Protein AF-0000000078878784 (afdb_homodimer)

Sequence (226 aa):
DWCKCGNCREMPQQIENVCCGKRNCESTKARFGKLCLDVEVLSLGIRSSADIRNDRHDSSARAFRKAGYRNYILDKHGYLGKGRRRVAPSCIVWQIRHHYPTRTGIYMGFRENDWCKCGNCREMPQQIENVCCGKRNCESTKARFGKLCLDVEVLSLGIRSSADIRNDRHDSSARAFRKAGYRNYILDKHGYLGKGRRRVAPSCIVWQIRHHYPTRTGIYMGFREN

Solvent-accessible surface area (backbone atoms only — not comparable to full-atom values): 13310 Å² total; per-residue (Å²): 126,76,56,62,36,80,62,54,58,90,47,98,48,74,86,42,60,34,47,81,67,29,74,76,37,61,67,74,34,68,66,40,44,50,57,33,60,31,65,69,52,38,51,49,51,43,32,52,51,16,53,75,70,70,50,80,68,65,89,45,42,67,48,47,36,53,44,19,52,49,41,47,46,30,71,73,66,58,53,53,64,90,78,49,79,74,83,65,25,21,32,47,51,51,53,36,41,67,77,31,52,58,94,82,72,72,74,90,74,89,77,82,117,124,77,55,60,36,78,62,54,60,90,46,97,48,72,87,42,60,35,48,80,70,29,74,76,38,61,67,73,34,67,65,42,42,51,58,33,61,32,65,70,52,39,51,49,51,44,33,52,50,16,56,75,70,70,51,78,71,65,88,46,42,67,48,47,36,53,44,19,53,50,40,47,46,29,70,73,68,57,52,54,66,90,76,47,78,73,83,63,24,21,30,47,51,51,51,36,40,68,76,33,51,58,93,82,72,70,75,90,74,88,76,83,115

Nearest PDB structures (foldseek):
  8tr5-assembly1_A  TM=8.492E-01  e=4.393E-05  Rattus
  8trj-assembly1_A  TM=8.077E-01  e=1.023E-04  Rattus
  8tr6-assembly1_A  TM=8.000E-01  e=1.154E-04  Rattus
  6u9v-assembly1_C  TM=8.207E-01  e=1.657E-04  Rattus norvegicus
  8tr8-assembly1_A  TM=7.973E-01  e=1.657E-04  Rattus

Secondary structure (DSSP, 8-state):
---SSS-----SSGGG------SS-GGGSHHHIIIII-HHHHHHHHHHHHHHHT-----SHHHHHHHHHHHHHHHHHS---TT---PPPHHHHHHHHHHS--SSS--------/---SSS-----SSGGG------SS-GGGSHHHIIIII-HHHHHHHHHHHHHHHT-----SHHHHHHHHHHHHHHHHHS---TT---PPPHHHHHHHHHHS--SSS--------

Radius of gyration: 19.54 Å; Cα contacts (8 Å, |Δi|>4): 339; chains: 2; bounding box: 38×62×44 Å

pLDDT: mean 92.08, std 9.01, range [54.69, 98.88]

Organism: Nematostella vectensis (NCBI:txid45351)

Foldseek 3Di:
DQEDCPQFDDDPDPLLQHYPNDVPGPCPDPVLCVQQQDLVNLQVVQVVVCVVVVHDRDSALVSSLVSSLVSVCCVVPVDCPPQNHDRDHRSSNVSSCVRRPDPVNDDPHDDHD/DQEDCPQFDDDPDPLQQHYPNDVPGPCPDPVLCVQQQDLVNLQVVQVVVCVVVVHDRDSALVSSLVSSLVSVCCVVPVDCPPQNHDRDHRSSNVSSCVRRPDPVNDDPHDDHD

Structure (mmCIF, N/CA/C/O backbone):
data_AF-0000000078878784-model_v1
#
loop_
_entity.id
_entity.type
_entity.pdbx_description
1 polymer 'P2X purinoreceptor 7 intracellular domain-containing protein'
#
loop_
_atom_site.group_PDB
_atom_site.id
_atom_site.type_symbol
_atom_site.label_atom_id
_atom_site.label_alt_id
_atom_site.label_comp_id
_atom_site.label_asym_id
_atom_site.label_entity_id
_atom_site.label_seq_id
_atom_site.pdbx_PDB_ins_code
_atom_site.Cartn_x
_atom_site.Cartn_y
_atom_site.Cartn_z
_atom_site.occupancy
_atom_site.B_iso_or_equiv
_atom_site.auth_seq_id
_atom_site.auth_comp_id
_atom_site.auth_asym_id
_atom_site.auth_atom_id
_atom_site.pdbx_PDB_model_num
ATOM 1 N N . ASP A 1 1 ? 4.176 34.25 7.117 1 86.19 1 ASP A N 1
ATOM 2 C CA . ASP A 1 1 ? 3.355 33.281 6.426 1 86.19 1 ASP A CA 1
ATOM 3 C C . ASP A 1 1 ? 4.016 31.891 6.453 1 86.19 1 ASP A C 1
ATOM 5 O O . ASP A 1 1 ? 5.129 31.719 5.953 1 86.19 1 ASP A O 1
ATOM 9 N N . TRP A 1 2 ? 3.555 31.031 7.188 1 94.12 2 TRP A N 1
ATOM 10 C CA . TRP A 1 2 ? 4.227 29.766 7.43 1 94.12 2 TRP A CA 1
ATOM 11 C C . TRP A 1 2 ? 3.975 28.781 6.281 1 94.12 2 TRP A C 1
ATOM 13 O O . TRP A 1 2 ? 4.645 27.766 6.172 1 94.12 2 TRP A O 1
ATOM 23 N N . CYS A 1 3 ? 3.055 29.219 5.449 1 96.62 3 CYS A N 1
ATOM 24 C CA . CYS A 1 3 ? 2.793 28.391 4.277 1 96.62 3 CYS A CA 1
ATOM 25 C C . CYS A 1 3 ? 3.58 28.891 3.07 1 96.62 3 CYS A C 1
ATOM 27 O O . CYS A 1 3 ? 3.529 30.078 2.738 1 96.62 3 CYS A O 1
ATOM 29 N N . LYS A 1 4 ? 4.234 27.984 2.424 1 96.19 4 LYS A N 1
ATOM 30 C CA . LYS A 1 4 ? 5.027 28.344 1.251 1 96.19 4 LYS A CA 1
ATOM 31 C C . LYS A 1 4 ? 4.488 27.656 -0.004 1 96.19 4 LYS A C 1
ATOM 33 O O . LYS A 1 4 ? 4.84 28.031 -1.122 1 96.19 4 LYS A O 1
ATOM 38 N N . CYS A 1 5 ? 3.658 26.688 0.148 1 97 5 CYS A N 1
ATOM 39 C CA . CYS A 1 5 ? 3.221 25.891 -0.989 1 97 5 CYS A CA 1
ATOM 40 C C . CYS A 1 5 ? 1.881 26.391 -1.521 1 97 5 CYS A C 1
ATOM 42 O O . CYS A 1 5 ? 1.487 26.047 -2.637 1 97 5 CYS A O 1
ATOM 44 N N . GLY A 1 6 ? 1.203 27.125 -0.698 1 95.75 6 GLY A N 1
ATOM 45 C CA . GLY A 1 6 ? -0.046 27.719 -1.157 1 95.75 6 GLY A CA 1
ATOM 46 C C . GLY A 1 6 ? -1.251 26.828 -0.899 1 95.75 6 GLY A C 1
ATOM 47 O O . GLY A 1 6 ? -2.381 27.203 -1.217 1 95.75 6 GLY A O 1
ATOM 48 N N . ASN A 1 7 ? -1.114 25.688 -0.279 1 97.19 7 ASN A N 1
ATOM 49 C CA . ASN A 1 7 ? -2.205 24.734 -0.086 1 97.19 7 ASN A CA 1
ATOM 50 C C . ASN A 1 7 ? -2.426 24.422 1.392 1 97.19 7 ASN A C 1
ATOM 52 O O . ASN A 1 7 ? -3.223 23.547 1.734 1 97.19 7 ASN A O 1
ATOM 56 N N . CYS A 1 8 ? -1.734 25.141 2.229 1 97.69 8 CYS A N 1
ATOM 57 C CA . CYS A 1 8 ? -1.896 24.922 3.662 1 97.69 8 CYS A CA 1
ATOM 58 C C . CYS A 1 8 ? -3.012 25.797 4.223 1 97.69 8 CYS A C 1
ATOM 60 O O . CYS A 1 8 ? -3.33 26.844 3.656 1 97.69 8 CYS A O 1
ATOM 62 N N . ARG A 1 9 ? -3.658 25.281 5.293 1 95.56 9 ARG A N 1
ATOM 63 C CA . ARG A 1 9 ? -4.641 26.016 6.074 1 95.56 9 ARG A CA 1
ATOM 64 C C . ARG A 1 9 ? -4.316 25.953 7.566 1 95.56 9 ARG A C 1
ATOM 66 O O . ARG A 1 9 ? -3.695 25 8.031 1 95.56 9 ARG A O 1
ATOM 73 N N . GLU A 1 10 ? -4.777 26.953 8.25 1 94.56 10 GLU A N 1
ATOM 74 C CA . GLU A 1 10 ? -4.52 27.016 9.68 1 94.56 10 GLU A CA 1
ATOM 75 C C . GLU A 1 10 ? -5.105 25.812 10.406 1 94.56 10 GLU A C 1
ATOM 77 O O . GLU A 1 10 ? -6.227 25.391 10.117 1 94.56 10 GLU A O 1
ATOM 82 N N . MET A 1 11 ? -4.34 25.344 11.383 1 94.25 11 MET A N 1
ATOM 83 C CA . MET A 1 11 ? -4.73 24.172 12.164 1 94.25 11 MET A CA 1
ATOM 84 C C . MET A 1 11 ? -5.125 24.562 13.578 1 94.25 11 MET A C 1
ATOM 86 O O . MET A 1 11 ? -4.68 25.594 14.094 1 94.25 11 MET A O 1
ATOM 90 N N . PRO A 1 12 ? -5.961 23.75 14.227 1 89.38 12 PRO A N 1
ATOM 91 C CA . PRO A 1 12 ? -6.375 24.078 15.594 1 89.38 12 PRO A CA 1
ATOM 92 C C . PRO A 1 12 ? -5.199 24.156 16.562 1 89.38 12 PRO A C 1
ATOM 94 O O . PRO A 1 12 ? -5.168 25.031 17.438 1 89.38 12 PRO A O 1
ATOM 97 N N . GLN A 1 13 ? -4.223 23.25 16.406 1 91.31 13 GLN A N 1
ATOM 98 C CA . GLN A 1 13 ? -3.018 23.281 17.234 1 91.31 13 GLN A CA 1
ATOM 99 C C . GLN A 1 13 ? -1.85 23.922 16.484 1 91.31 13 GLN A C 1
ATOM 101 O O . GLN A 1 13 ? -1.576 23.562 15.328 1 91.31 13 GLN A O 1
ATOM 106 N N . GLN A 1 14 ? -1.189 24.75 17.188 1 91.31 14 GLN A N 1
ATOM 107 C CA . GLN A 1 14 ? -0.097 25.5 16.562 1 91.31 14 GLN A CA 1
ATOM 108 C C . GLN A 1 14 ? 0.976 24.562 16.016 1 91.31 14 GLN A C 1
ATOM 110 O O . GLN A 1 14 ? 1.563 24.812 14.969 1 91.31 14 GLN A O 1
ATOM 115 N N . ILE A 1 15 ? 1.238 23.438 16.719 1 91.81 15 ILE A N 1
ATOM 116 C CA . ILE A 1 15 ? 2.293 22.5 16.344 1 91.81 15 ILE A CA 1
ATOM 117 C C . ILE A 1 15 ? 1.98 21.875 14.984 1 91.81 15 ILE A C 1
ATOM 119 O O . ILE A 1 15 ? 2.883 21.406 14.289 1 91.81 15 ILE A O 1
ATOM 123 N N . GLU A 1 16 ? 0.759 21.953 14.594 1 93.81 16 GLU A N 1
ATOM 124 C CA . GLU A 1 16 ? 0.321 21.312 13.359 1 93.81 16 GLU A CA 1
ATOM 125 C C . GLU A 1 16 ? 0.413 22.281 12.18 1 93.81 16 GLU A C 1
ATOM 127 O O . GLU A 1 16 ? 0.131 21.906 11.039 1 93.81 16 GLU A O 1
ATOM 132 N N . ASN A 1 17 ? 0.744 23.531 12.461 1 95.88 17 ASN A N 1
ATOM 133 C CA . ASN A 1 17 ? 0.937 24.484 11.375 1 95.88 17 ASN A CA 1
ATOM 134 C C . ASN A 1 17 ? 2.297 24.312 10.711 1 95.88 17 ASN A C 1
ATOM 136 O O . ASN A 1 17 ? 3.166 25.188 10.82 1 95.88 17 ASN A O 1
ATOM 140 N N . VAL A 1 18 ? 2.404 23.234 10.008 1 96.31 18 VAL A N 1
ATOM 141 C CA . VAL A 1 18 ? 3.605 22.844 9.273 1 96.31 18 VAL A CA 1
ATOM 142 C C . VAL A 1 18 ? 3.293 22.734 7.785 1 96.31 18 VAL A C 1
ATOM 144 O O . VAL A 1 18 ? 2.26 22.188 7.398 1 96.31 18 VAL A O 1
ATOM 147 N N . CYS A 1 19 ? 4.215 23.328 6.98 1 97.44 19 CYS A N 1
ATOM 148 C CA . CYS A 1 19 ? 4.066 23.297 5.527 1 97.44 19 CYS A CA 1
ATOM 149 C C . CYS A 1 19 ? 5.008 22.281 4.898 1 97.44 19 CYS A C 1
ATOM 151 O O . CYS A 1 19 ? 6.078 22 5.441 1 97.44 19 CYS A O 1
ATOM 153 N N . CYS A 1 20 ? 4.641 21.719 3.732 1 97.19 20 CYS A N 1
ATOM 154 C CA . CYS A 1 20 ? 5.516 20.766 3.047 1 97.19 20 CYS A CA 1
ATOM 155 C C . CYS A 1 20 ? 6.77 21.469 2.529 1 97.19 20 CYS A C 1
ATOM 157 O O . CYS A 1 20 ? 7.773 20.812 2.238 1 97.19 20 CYS A O 1
ATOM 159 N N . GLY A 1 21 ? 6.625 22.797 2.355 1 95.94 21 GLY A N 1
ATOM 160 C CA . GLY A 1 21 ? 7.789 23.625 2.064 1 95.94 21 GLY A CA 1
ATOM 161 C C . GLY A 1 21 ? 8.164 23.625 0.593 1 95.94 21 GLY A C 1
ATOM 162 O O . GLY A 1 21 ? 9.242 24.094 0.224 1 95.94 21 GLY A O 1
ATOM 163 N N . LYS A 1 22 ? 7.375 23.109 -0.291 1 95.56 22 LYS A N 1
ATOM 164 C CA . LYS A 1 22 ? 7.676 23.031 -1.719 1 95.56 22 LYS A CA 1
ATOM 165 C C . LYS A 1 22 ? 6.785 23.969 -2.52 1 95.56 22 LYS A C 1
ATOM 167 O O . LYS A 1 22 ? 5.613 24.156 -2.189 1 95.56 22 LYS A O 1
ATOM 172 N N . ARG A 1 23 ? 7.348 24.594 -3.527 1 92.56 23 ARG A N 1
ATOM 173 C CA . ARG A 1 23 ? 6.547 25.422 -4.43 1 92.56 23 ARG A CA 1
ATOM 174 C C . ARG A 1 23 ? 5.535 24.578 -5.195 1 92.56 23 ARG A C 1
ATOM 176 O O . ARG A 1 23 ? 4.387 24.984 -5.375 1 92.56 23 ARG A O 1
ATOM 183 N N . ASN A 1 24 ? 6.113 23.438 -5.625 1 96.19 24 ASN A N 1
ATOM 184 C CA . ASN A 1 24 ? 5.199 22.422 -6.145 1 96.19 24 ASN A CA 1
ATOM 185 C C . ASN A 1 24 ? 4.715 21.484 -5.039 1 96.19 24 ASN A C 1
ATOM 187 O O . ASN A 1 24 ? 5.316 20.438 -4.797 1 96.19 24 ASN A O 1
ATOM 191 N N . CYS A 1 25 ? 3.629 21.781 -4.48 1 98.06 25 CYS A N 1
ATOM 192 C CA . CYS A 1 25 ? 3.111 21.203 -3.242 1 98.06 25 CYS A CA 1
ATOM 193 C C . CYS A 1 25 ? 3.053 19.688 -3.326 1 98.06 25 CYS A C 1
ATOM 195 O O . CYS A 1 25 ? 2.57 19.125 -4.316 1 98.06 25 CYS A O 1
ATOM 197 N N . GLU A 1 26 ? 3.461 18.969 -2.301 1 97.69 26 GLU A N 1
ATOM 198 C CA . GLU A 1 26 ? 3.457 17.516 -2.236 1 97.69 26 GLU A CA 1
ATOM 199 C C . GLU A 1 26 ? 2.039 16.969 -2.344 1 97.69 26 GLU A C 1
ATOM 201 O O . GLU A 1 26 ? 1.834 15.867 -2.879 1 97.69 26 GLU A O 1
ATOM 206 N N . SER A 1 27 ? 1.055 17.703 -1.834 1 98.06 27 SER A N 1
ATOM 207 C CA . SER A 1 27 ? -0.319 17.203 -1.797 1 98.06 27 SER A CA 1
ATOM 208 C C . SER A 1 27 ? -0.932 17.172 -3.193 1 98.06 27 SER A C 1
ATOM 210 O O . SER A 1 27 ? -2.002 16.594 -3.393 1 98.06 27 SER A O 1
ATOM 212 N N . THR A 1 28 ? -0.259 17.719 -4.164 1 97.81 28 THR A N 1
ATOM 213 C CA . THR A 1 28 ? -0.794 17.75 -5.52 1 97.81 28 THR A CA 1
ATOM 214 C C . THR A 1 28 ? -0.108 16.703 -6.395 1 97.81 28 THR A C 1
ATOM 216 O O . THR A 1 28 ? -0.471 16.531 -7.562 1 97.81 28 THR A O 1
ATOM 219 N N . LYS A 1 29 ? 0.895 16.078 -5.895 1 97.94 29 LYS A N 1
ATOM 220 C CA . LYS A 1 29 ? 1.643 15.086 -6.664 1 97.94 29 LYS A CA 1
ATOM 221 C C . LYS A 1 29 ? 0.85 13.789 -6.805 1 97.94 29 LYS A C 1
ATOM 223 O O . LYS A 1 29 ? 0.11 13.406 -5.895 1 97.94 29 LYS A O 1
ATOM 228 N N . ALA A 1 30 ? 1.076 13.188 -7.895 1 97.69 30 ALA A N 1
ATOM 229 C CA . ALA A 1 30 ? 0.383 11.938 -8.164 1 97.69 30 ALA A CA 1
ATOM 230 C C . ALA A 1 30 ? 0.746 10.875 -7.129 1 97.69 30 ALA A C 1
ATOM 232 O O . ALA A 1 30 ? -0.091 10.047 -6.758 1 97.69 30 ALA A O 1
ATOM 233 N N . ARG A 1 31 ? 1.999 10.883 -6.652 1 97.94 31 ARG A N 1
ATOM 234 C CA . ARG A 1 31 ? 2.479 9.922 -5.668 1 97.94 31 ARG A CA 1
ATOM 235 C C . ARG A 1 31 ? 1.674 10.008 -4.375 1 97.94 31 ARG A C 1
ATOM 237 O O . ARG A 1 31 ? 1.296 8.992 -3.799 1 97.94 31 ARG A O 1
ATOM 244 N N . PHE A 1 32 ? 1.394 11.227 -3.992 1 98.5 32 PHE A N 1
ATOM 245 C CA . PHE A 1 32 ? 0.599 11.445 -2.789 1 98.5 32 PHE A CA 1
ATOM 246 C C . PHE A 1 32 ? -0.803 10.867 -2.955 1 98.5 32 PHE A C 1
ATOM 248 O O . PHE A 1 32 ? -1.3 10.164 -2.074 1 98.5 32 PHE A O 1
ATOM 255 N N . GLY A 1 33 ? -1.414 11.117 -4.031 1 98.69 33 GLY A N 1
ATOM 256 C CA . GLY A 1 33 ? -2.74 10.578 -4.293 1 98.69 33 GLY A CA 1
ATOM 257 C C . GLY A 1 33 ? -2.779 9.062 -4.281 1 98.69 33 GLY A C 1
ATOM 258 O O . GLY A 1 33 ? -3.688 8.469 -3.703 1 98.69 33 GLY A O 1
ATOM 259 N N . LYS A 1 34 ? -1.787 8.523 -4.801 1 98.62 34 LYS A N 1
ATOM 260 C CA . LYS A 1 34 ? -1.714 7.07 -4.926 1 98.62 34 LYS A CA 1
ATOM 261 C C . LYS A 1 34 ? -1.476 6.414 -3.57 1 98.62 34 LYS A C 1
ATOM 263 O O . LYS A 1 34 ? -2.189 5.484 -3.191 1 98.62 34 LYS A O 1
ATOM 268 N N . LEU A 1 35 ? -0.629 6.953 -2.781 1 98.75 35 LEU A N 1
ATOM 269 C CA . LEU A 1 35 ? -0.166 6.266 -1.582 1 98.75 35 LEU A CA 1
ATOM 270 C C . LEU A 1 35 ? -1.01 6.656 -0.373 1 98.75 35 LEU A C 1
ATOM 272 O O . LEU A 1 35 ? -1.168 5.867 0.56 1 98.75 35 LEU A O 1
ATOM 276 N N . CYS A 1 36 ? -1.645 7.852 -0.452 1 98.75 36 CYS A N 1
ATOM 277 C CA . CYS A 1 36 ? -2.184 8.367 0.803 1 98.75 36 CYS A CA 1
ATOM 278 C C . CYS A 1 36 ? -3.678 8.641 0.681 1 98.75 36 CYS A C 1
ATOM 280 O O . CYS A 1 36 ? -4.355 8.875 1.685 1 98.75 36 CYS A O 1
ATOM 282 N N . LEU A 1 37 ? -4.164 8.578 -0.585 1 98.88 37 LEU A N 1
ATOM 283 C CA . LEU A 1 37 ? -5.574 8.922 -0.755 1 98.88 37 LEU A CA 1
ATOM 284 C C . LEU A 1 37 ? -6.336 7.777 -1.416 1 98.88 37 LEU A C 1
ATOM 286 O O . LEU A 1 37 ? -7.543 7.637 -1.217 1 98.88 37 LEU A O 1
ATOM 290 N N . ASP A 1 38 ? -5.715 6.957 -2.174 1 98.75 38 ASP A N 1
ATOM 291 C CA . ASP A 1 38 ? -6.359 5.91 -2.959 1 98.75 38 ASP A CA 1
ATOM 292 C C . ASP A 1 38 ? -7 4.859 -2.055 1 98.75 38 ASP A C 1
ATOM 294 O O . ASP A 1 38 ? -6.32 4.262 -1.216 1 98.75 38 ASP A O 1
ATOM 298 N N . VAL A 1 39 ? -8.227 4.621 -2.281 1 98.19 39 VAL A N 1
ATOM 299 C CA . VAL A 1 39 ? -9.008 3.779 -1.382 1 98.19 39 VAL A CA 1
ATOM 300 C C . VAL A 1 39 ? -8.492 2.344 -1.437 1 98.19 39 VAL A C 1
ATOM 302 O O . VAL A 1 39 ? -8.461 1.65 -0.417 1 98.19 39 VAL A O 1
ATOM 305 N N . GLU A 1 40 ? -8.086 1.851 -2.576 1 98.19 40 GLU A N 1
ATOM 306 C CA . GLU A 1 40 ? -7.621 0.472 -2.705 1 98.19 40 GLU A CA 1
ATOM 307 C C . GLU A 1 40 ? -6.281 0.27 -1.996 1 98.19 40 GLU A C 1
ATOM 309 O O . GLU A 1 40 ? -6.082 -0.735 -1.311 1 98.19 40 GLU A O 1
ATOM 314 N N . VAL A 1 41 ? -5.379 1.255 -2.15 1 98.69 41 VAL A N 1
ATOM 315 C CA . VAL A 1 41 ? -4.062 1.179 -1.522 1 98.69 41 VAL A CA 1
ATOM 316 C C . VAL A 1 41 ? -4.211 1.264 -0.004 1 98.69 41 VAL A C 1
ATOM 318 O O . VAL A 1 41 ? -3.621 0.464 0.728 1 98.69 41 VAL A O 1
ATOM 321 N N . LEU A 1 42 ? -5.023 2.176 0.44 1 98.56 42 LEU A N 1
ATOM 322 C CA . LEU A 1 42 ? -5.207 2.34 1.879 1 98.56 42 LEU A CA 1
ATOM 323 C C . LEU A 1 42 ? -5.891 1.116 2.482 1 98.56 42 LEU A C 1
ATOM 325 O O . LEU A 1 42 ? -5.512 0.66 3.564 1 98.56 42 LEU A O 1
ATOM 329 N N . SER A 1 43 ? -6.902 0.595 1.798 1 97.38 43 SER A N 1
ATOM 330 C CA . SER A 1 43 ? -7.59 -0.596 2.285 1 97.38 43 SER A CA 1
ATOM 331 C C . SER A 1 43 ? -6.633 -1.773 2.418 1 97.38 43 SER A C 1
ATOM 333 O O . SER A 1 43 ? -6.664 -2.5 3.412 1 97.38 43 SER A O 1
ATOM 335 N N . LEU A 1 44 ? -5.832 -1.938 1.406 1 97.25 44 LEU A N 1
ATOM 336 C CA . LEU A 1 44 ? -4.848 -3.016 1.444 1 97.25 44 LEU A CA 1
ATOM 337 C C . LEU A 1 44 ? -3.875 -2.822 2.605 1 97.25 44 LEU A C 1
ATOM 339 O O . LEU A 1 44 ? -3.545 -3.781 3.307 1 97.25 44 LEU A O 1
ATOM 343 N N . GLY A 1 45 ? -3.383 -1.604 2.803 1 96.75 45 GLY A N 1
ATOM 344 C CA . GLY A 1 45 ? -2.504 -1.316 3.926 1 96.75 45 GLY A CA 1
ATOM 345 C C . GLY A 1 45 ? -3.133 -1.622 5.27 1 96.75 45 GLY A C 1
ATOM 346 O O . GLY A 1 45 ? -2.473 -2.156 6.164 1 96.75 45 GLY A O 1
ATOM 347 N N . ILE A 1 46 ? -4.383 -1.264 5.422 1 96.25 46 ILE A N 1
ATOM 348 C CA . ILE A 1 46 ? -5.113 -1.505 6.664 1 96.25 46 ILE A CA 1
ATOM 349 C C . ILE A 1 46 ? -5.234 -3.008 6.906 1 96.25 46 ILE A C 1
ATOM 351 O O . ILE A 1 46 ? -4.969 -3.488 8.008 1 96.25 46 ILE A O 1
ATOM 355 N N . ARG A 1 47 ? -5.59 -3.752 5.891 1 94.5 47 ARG A N 1
ATOM 356 C CA . ARG A 1 47 ? -5.691 -5.203 6 1 94.5 47 ARG A CA 1
ATOM 357 C C . ARG A 1 47 ? -4.34 -5.824 6.328 1 94.5 47 ARG A C 1
ATOM 359 O O . ARG A 1 47 ? -4.25 -6.715 7.176 1 94.5 47 ARG A O 1
ATOM 366 N N . SER A 1 48 ? -3.348 -5.367 5.656 1 94.44 48 SER A N 1
ATOM 367 C CA . SER A 1 48 ? -1.999 -5.879 5.883 1 94.44 48 SER A CA 1
ATOM 368 C C . SER A 1 48 ? -1.565 -5.664 7.328 1 94.44 48 SER A C 1
ATOM 370 O O . SER A 1 48 ? -1.068 -6.586 7.977 1 94.44 48 SER A O 1
ATOM 372 N N . SER A 1 49 ? -1.768 -4.484 7.848 1 92.88 49 SER A N 1
ATOM 373 C CA . SER A 1 49 ? -1.412 -4.168 9.227 1 92.88 49 SER A CA 1
ATOM 374 C C . SER A 1 49 ? -2.201 -5.023 10.211 1 92.88 49 SER A C 1
ATOM 376 O O . SER A 1 49 ? -1.647 -5.52 11.195 1 92.88 49 SER A O 1
ATOM 378 N N . ALA A 1 50 ? -3.434 -5.125 9.906 1 93.38 50 ALA A N 1
ATOM 379 C CA . ALA A 1 50 ? -4.289 -5.93 10.766 1 93.38 50 ALA A CA 1
ATOM 380 C C . ALA A 1 50 ? -3.822 -7.383 10.805 1 93.38 50 ALA A C 1
ATOM 382 O O . ALA A 1 50 ? -3.826 -8.016 11.859 1 93.38 50 ALA A O 1
ATOM 383 N N . ASP A 1 51 ? -3.439 -7.859 9.68 1 90.94 51 ASP A N 1
ATOM 384 C CA . ASP A 1 51 ? -2.959 -9.234 9.586 1 90.94 51 ASP A CA 1
ATOM 385 C C . ASP A 1 51 ? -1.693 -9.43 10.414 1 90.94 51 ASP A C 1
ATOM 387 O O . ASP A 1 51 ? -1.552 -10.445 11.109 1 90.94 51 ASP A O 1
ATOM 391 N N . ILE A 1 52 ? -0.792 -8.508 10.383 1 90.5 52 ILE A N 1
ATOM 392 C CA . ILE A 1 52 ? 0.471 -8.594 11.109 1 90.5 52 ILE A CA 1
ATOM 393 C C . ILE A 1 52 ? 0.215 -8.469 12.609 1 90.5 52 ILE A C 1
ATOM 395 O O . ILE A 1 52 ? 0.811 -9.195 13.406 1 90.5 52 ILE A O 1
ATOM 399 N N . ARG A 1 53 ? -0.729 -7.656 13 1 90 53 ARG A N 1
ATOM 400 C CA . ARG A 1 53 ? -1 -7.367 14.406 1 90 53 ARG A CA 1
ATOM 401 C C . ARG A 1 53 ? -1.992 -8.367 14.984 1 90 53 ARG A C 1
ATOM 403 O O . ARG A 1 53 ? -2.195 -8.406 16.203 1 90 53 ARG A O 1
ATOM 410 N N . ASN A 1 54 ? -2.588 -9.117 14.086 1 88.06 54 ASN A N 1
ATOM 411 C CA . ASN A 1 54 ? -3.656 -10.031 14.477 1 88.06 54 ASN A CA 1
ATOM 412 C C . ASN A 1 54 ? -4.863 -9.281 15.031 1 88.06 54 ASN A C 1
ATOM 414 O O . ASN A 1 54 ? -5.379 -9.633 16.094 1 88.06 54 ASN A O 1
ATOM 418 N N . ASP A 1 55 ? -5.281 -8.219 14.383 1 87.94 55 ASP A N 1
ATOM 419 C CA . ASP A 1 55 ? -6.441 -7.402 14.727 1 87.94 55 ASP A CA 1
ATOM 420 C C . ASP A 1 55 ? -7.508 -7.465 13.641 1 87.94 55 ASP A C 1
ATOM 422 O O . ASP A 1 55 ? -7.262 -8 12.555 1 87.94 55 ASP A O 1
ATOM 426 N N . ARG A 1 56 ? -8.672 -6.977 13.984 1 88.12 56 ARG A N 1
ATOM 427 C CA . ARG A 1 56 ? -9.727 -6.863 12.977 1 88.12 56 ARG A CA 1
ATOM 428 C C . ARG A 1 56 ? -9.5 -5.656 12.078 1 88.12 56 ARG A C 1
ATOM 430 O O . ARG A 1 56 ? -9.047 -4.605 12.539 1 88.12 56 ARG A O 1
ATOM 437 N N . HIS A 1 57 ? -9.758 -5.852 10.805 1 86.62 57 HIS A N 1
ATOM 438 C CA . HIS A 1 57 ? -9.625 -4.711 9.906 1 86.62 57 HIS A CA 1
ATOM 439 C C . HIS A 1 57 ? -10.758 -3.715 10.109 1 86.62 57 HIS A C 1
ATOM 441 O O . HIS A 1 57 ? -11.898 -4.113 10.367 1 86.62 57 HIS A O 1
ATOM 447 N N . ASP A 1 58 ? -10.477 -2.498 10.039 1 90.75 58 ASP A N 1
ATOM 448 C CA . ASP A 1 58 ? -11.359 -1.352 10.227 1 90.75 58 ASP A CA 1
ATOM 449 C C . ASP A 1 58 ? -11.508 -0.552 8.938 1 90.75 58 ASP A C 1
ATOM 451 O O . ASP A 1 58 ? -10.516 -0.084 8.375 1 90.75 58 ASP A O 1
ATOM 455 N N . SER A 1 59 ? -12.672 -0.399 8.43 1 92.19 59 SER A N 1
ATOM 456 C CA . SER A 1 59 ? -12.891 0.309 7.172 1 92.19 59 SER A CA 1
ATOM 457 C C . SER A 1 59 ? -13.555 1.662 7.41 1 92.19 59 SER A C 1
ATOM 459 O O . SER A 1 59 ? -14.266 2.174 6.539 1 92.19 59 SER A O 1
ATOM 461 N N . SER A 1 60 ? -13.445 2.18 8.609 1 95.81 60 SER A N 1
ATOM 462 C CA . SER A 1 60 ? -13.992 3.496 8.914 1 95.81 60 SER A CA 1
ATOM 463 C C . SER A 1 60 ? -13.172 4.605 8.273 1 95.81 60 SER A C 1
ATOM 465 O O . SER A 1 60 ? -12 4.402 7.941 1 95.81 60 SER A O 1
ATOM 467 N N . ALA A 1 61 ? -13.75 5.738 8.086 1 96.94 61 ALA A N 1
ATOM 468 C CA . ALA A 1 61 ? -13.031 6.91 7.59 1 96.94 61 ALA A CA 1
ATOM 469 C C . ALA A 1 61 ? -11.867 7.262 8.508 1 96.94 61 ALA A C 1
ATOM 471 O O . ALA A 1 61 ? -10.82 7.727 8.039 1 96.94 61 ALA A O 1
ATOM 472 N N . ARG A 1 62 ? -12.078 7.062 9.781 1 96.38 62 ARG A N 1
ATOM 473 C CA . ARG A 1 62 ? -11.016 7.305 10.75 1 96.38 62 ARG A CA 1
ATOM 474 C C . ARG A 1 62 ? -9.797 6.434 10.453 1 96.38 62 ARG A C 1
ATOM 476 O O . ARG A 1 62 ? -8.664 6.918 10.461 1 96.38 62 ARG A O 1
ATOM 483 N N . ALA A 1 63 ? -10.07 5.148 10.211 1 96.81 63 ALA A N 1
ATOM 484 C CA . ALA A 1 63 ? -8.977 4.238 9.898 1 96.81 63 ALA A CA 1
ATOM 485 C C . ALA A 1 63 ? -8.273 4.648 8.602 1 96.81 63 ALA A C 1
ATOM 487 O O . ALA A 1 63 ? -7.051 4.555 8.492 1 96.81 63 ALA A O 1
ATOM 488 N N . PHE A 1 64 ? -9.008 5.105 7.648 1 98.19 64 PHE A N 1
ATOM 489 C CA . PHE A 1 64 ? -8.43 5.535 6.375 1 98.19 64 PHE A CA 1
ATOM 490 C C . PHE A 1 64 ? -7.578 6.781 6.562 1 98.19 64 PHE A C 1
ATOM 492 O O . PHE A 1 64 ? -6.5 6.895 5.977 1 98.19 64 PHE A O 1
ATOM 499 N N . ARG A 1 65 ? -8.047 7.695 7.383 1 97.62 65 ARG A N 1
ATOM 500 C CA . ARG A 1 65 ? -7.234 8.875 7.656 1 97.62 65 ARG A CA 1
ATOM 501 C C . ARG A 1 65 ? -5.914 8.492 8.312 1 97.62 65 ARG A C 1
ATOM 503 O O . ARG A 1 65 ? -4.848 8.969 7.91 1 97.62 65 ARG A O 1
ATOM 510 N N . LYS A 1 66 ? -5.977 7.656 9.32 1 95.31 66 LYS A N 1
ATOM 511 C CA . LYS A 1 66 ? -4.773 7.23 10.039 1 95.31 66 LYS A CA 1
ATOM 512 C C . LYS A 1 66 ? -3.795 6.535 9.094 1 95.31 66 LYS A C 1
ATOM 514 O O . LYS A 1 66 ? -2.586 6.762 9.164 1 95.31 66 LYS A O 1
ATOM 519 N N . ALA A 1 67 ? -4.383 5.699 8.258 1 96.5 67 ALA A N 1
ATOM 520 C CA . ALA A 1 67 ? -3.541 5.008 7.285 1 96.5 67 ALA A CA 1
ATOM 521 C C . ALA A 1 67 ? -2.889 6 6.324 1 96.5 67 ALA A C 1
ATOM 523 O O . ALA A 1 67 ? -1.717 5.848 5.973 1 96.5 67 ALA A O 1
ATOM 524 N N . GLY A 1 68 ? -3.652 6.953 5.859 1 97.94 68 GLY A N 1
ATOM 525 C CA . GLY A 1 68 ? -3.098 7.984 4.996 1 97.94 68 GLY A CA 1
ATOM 526 C C . GLY A 1 68 ? -1.953 8.742 5.637 1 97.94 68 GLY A C 1
ATOM 527 O O . GLY A 1 68 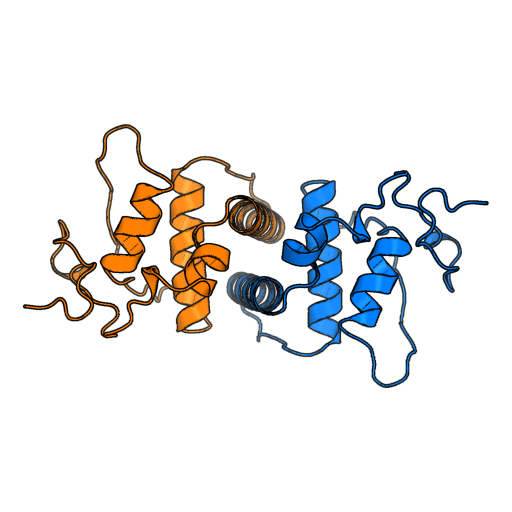? -0.915 8.961 5.008 1 97.94 68 GLY A O 1
ATOM 528 N N . TYR A 1 69 ? -2.129 9.164 6.918 1 95.56 69 TYR A N 1
ATOM 529 C CA . TYR A 1 69 ? -1.065 9.844 7.645 1 95.56 69 TYR A CA 1
ATOM 530 C C . TYR A 1 69 ? 0.185 8.977 7.727 1 95.56 69 TYR A C 1
ATOM 532 O O . TYR A 1 69 ? 1.294 9.453 7.469 1 95.56 69 TYR A O 1
ATOM 540 N N . ARG A 1 70 ? -0.046 7.77 8.125 1 94.5 70 ARG A N 1
ATOM 541 C CA . ARG A 1 70 ? 1.064 6.84 8.289 1 94.5 70 ARG A CA 1
ATOM 542 C C . ARG A 1 70 ? 1.819 6.648 6.977 1 94.5 70 ARG A C 1
ATOM 544 O O . ARG A 1 70 ? 3.051 6.68 6.953 1 94.5 70 ARG A O 1
ATOM 551 N N . ASN A 1 71 ? 1.037 6.426 5.91 1 97.12 71 ASN A N 1
ATOM 552 C CA . ASN A 1 71 ? 1.669 6.262 4.605 1 97.12 71 ASN A CA 1
ATOM 553 C C . ASN A 1 71 ? 2.531 7.469 4.242 1 97.12 71 ASN A C 1
ATOM 555 O O . ASN A 1 71 ? 3.635 7.312 3.717 1 97.12 71 ASN A O 1
ATOM 559 N N . TYR A 1 72 ? 2.068 8.641 4.551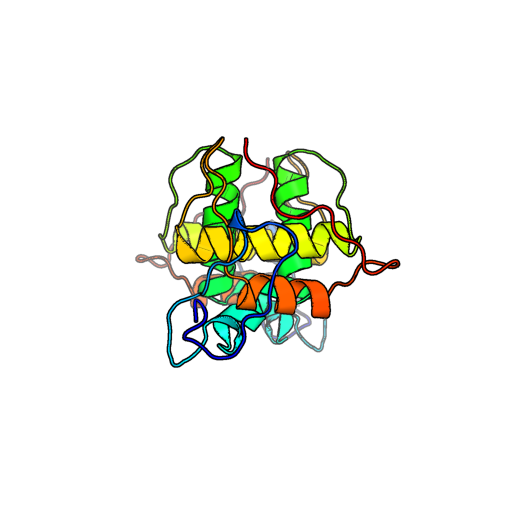 1 96.75 72 TYR A N 1
ATOM 560 C CA . TYR A 1 72 ? 2.826 9.844 4.211 1 96.75 72 TYR A CA 1
ATOM 561 C C . TYR A 1 72 ? 4.141 9.891 4.984 1 96.75 72 TYR A C 1
ATOM 563 O O . TYR A 1 72 ? 5.199 10.133 4.406 1 96.75 72 TYR A O 1
ATOM 571 N N . ILE A 1 73 ? 3.994 9.695 6.246 1 94.44 73 ILE A N 1
ATOM 572 C CA . ILE A 1 73 ? 5.172 9.781 7.102 1 94.44 73 ILE A CA 1
ATOM 573 C C . ILE A 1 73 ? 6.188 8.711 6.703 1 94.44 73 ILE A C 1
ATOM 575 O O . ILE A 1 73 ? 7.387 8.984 6.621 1 94.44 73 ILE A O 1
ATOM 579 N N . LEU A 1 74 ? 5.766 7.516 6.445 1 93.56 74 LEU A N 1
ATOM 580 C CA . LEU A 1 74 ? 6.652 6.434 6.035 1 93.56 74 LEU A CA 1
ATOM 581 C C . LEU A 1 74 ? 7.324 6.754 4.707 1 93.56 74 LEU A C 1
ATOM 583 O O . LEU A 1 74 ? 8.516 6.488 4.527 1 93.56 74 LEU A O 1
ATOM 587 N N . ASP A 1 75 ? 6.48 7.23 3.816 1 94.56 75 ASP A N 1
ATOM 588 C CA . ASP A 1 75 ? 7.004 7.574 2.498 1 94.56 75 ASP A CA 1
ATOM 589 C C . ASP A 1 75 ? 8.055 8.68 2.594 1 94.56 75 ASP A C 1
ATOM 591 O O . ASP A 1 75 ? 9.055 8.656 1.879 1 94.56 75 ASP A O 1
ATOM 595 N N . LYS A 1 76 ? 7.824 9.586 3.496 1 92.38 76 LYS A N 1
ATOM 596 C CA . LYS A 1 76 ? 8.688 10.758 3.604 1 92.38 76 LYS A CA 1
ATOM 597 C C . LYS A 1 76 ? 9.945 10.445 4.414 1 92.38 76 LYS A C 1
ATOM 599 O O . LYS A 1 76 ? 11.039 10.891 4.062 1 92.38 76 LYS A O 1
ATOM 604 N N . HIS A 1 77 ? 9.773 9.672 5.48 1 89.25 77 HIS A N 1
ATOM 605 C CA . HIS A 1 77 ? 10.867 9.547 6.434 1 89.25 77 HIS A CA 1
ATOM 606 C C . HIS A 1 77 ? 11.391 8.117 6.484 1 89.25 77 HIS A C 1
ATOM 608 O O . HIS A 1 77 ? 12.461 7.859 7.039 1 89.25 77 HIS A O 1
ATOM 614 N N . GLY A 1 78 ? 10.594 7.113 5.926 1 82.25 78 GLY A N 1
ATOM 615 C CA . GLY A 1 78 ? 11.055 5.738 5.84 1 82.25 78 GLY A CA 1
ATOM 616 C C . GLY A 1 78 ? 10.672 4.902 7.047 1 82.25 78 GLY A C 1
ATOM 617 O O . GLY A 1 78 ? 10.695 3.672 6.992 1 82.25 78 GLY A O 1
ATOM 618 N N . TYR A 1 79 ? 10.609 5.438 8.227 1 76.75 79 TYR A N 1
ATOM 619 C CA . TYR A 1 79 ? 10.258 4.699 9.43 1 76.75 79 TYR A CA 1
ATOM 620 C C . TYR A 1 79 ? 9.414 5.559 10.367 1 76.75 79 TYR A C 1
ATOM 622 O O . TYR A 1 79 ? 9.523 6.785 10.359 1 76.75 79 TYR A O 1
ATOM 630 N N . LEU A 1 80 ? 8.406 5.074 10.969 1 70.38 80 LEU A N 1
ATOM 631 C CA . LEU A 1 80 ? 7.641 5.797 11.984 1 70.38 80 LEU A CA 1
ATOM 632 C C . LEU A 1 80 ? 8.289 5.648 13.352 1 70.38 80 LEU A C 1
ATOM 634 O O . LEU A 1 80 ? 8.461 6.637 14.07 1 70.38 80 LEU A O 1
ATOM 638 N N . GLY A 1 81 ? 9.219 4.586 13.594 1 60.75 81 GLY A N 1
ATOM 639 C CA . GLY A 1 81 ? 9.859 4.277 14.859 1 60.75 81 GLY A CA 1
ATOM 640 C C . GLY A 1 81 ? 8.914 4.363 16.047 1 60.75 81 GLY A C 1
ATOM 641 O O . GLY A 1 81 ? 7.883 5.039 15.969 1 60.75 81 GLY A O 1
ATOM 642 N N . LYS A 1 82 ? 9.016 3.58 16.969 1 61.22 82 LYS A N 1
ATOM 643 C CA . LYS A 1 82 ? 8.227 3.684 18.203 1 61.22 82 LYS A CA 1
ATOM 644 C C . LYS A 1 82 ? 8.445 5.035 18.875 1 61.22 82 LYS A C 1
ATOM 646 O O . LYS A 1 82 ? 9.586 5.441 19.109 1 61.22 82 LYS A O 1
ATOM 651 N N . GLY A 1 83 ? 7.379 5.738 19.016 1 58.19 83 GLY A N 1
ATOM 652 C CA . GLY A 1 83 ? 7.453 6.941 19.828 1 58.19 83 GLY A CA 1
ATOM 653 C C . GLY A 1 83 ? 7.859 8.172 19.031 1 58.19 83 GLY A C 1
ATOM 654 O O . GLY A 1 83 ? 7.961 9.266 19.578 1 58.19 83 GLY A O 1
ATOM 655 N N . ARG A 1 84 ? 8.242 7.984 17.828 1 65.38 84 ARG A N 1
ATOM 656 C CA . ARG A 1 84 ? 8.617 9.172 17.078 1 65.38 84 ARG A CA 1
ATOM 657 C C . ARG A 1 84 ? 7.516 9.57 16.094 1 65.38 84 ARG A C 1
ATOM 659 O O . ARG A 1 84 ? 7.504 9.125 14.945 1 65.38 84 ARG A O 1
ATOM 666 N N . ARG A 1 85 ? 6.598 10.305 16.641 1 77.88 85 ARG A N 1
ATOM 667 C CA . ARG A 1 85 ? 5.52 10.828 15.805 1 77.88 85 ARG A CA 1
ATOM 668 C C . ARG A 1 85 ? 5.953 12.102 15.086 1 77.88 85 ARG A C 1
ATOM 670 O O . ARG A 1 85 ? 6.613 12.961 15.672 1 77.88 85 ARG A O 1
ATOM 677 N N . ARG A 1 86 ? 5.797 12.086 13.867 1 86.19 86 ARG A N 1
ATOM 678 C CA . ARG A 1 86 ? 6.098 13.266 13.062 1 86.19 86 ARG A CA 1
ATOM 679 C C . ARG A 1 86 ? 4.82 13.93 12.562 1 86.19 86 ARG A C 1
ATOM 681 O O . ARG A 1 86 ? 3.879 13.25 12.156 1 86.19 86 ARG A O 1
ATOM 688 N N . VAL A 1 87 ? 4.824 15.195 12.734 1 91.19 87 VAL A N 1
ATOM 689 C CA . VAL A 1 87 ? 3.668 15.961 12.281 1 91.19 87 VAL A CA 1
ATOM 690 C C . VAL A 1 87 ? 3.654 16.031 10.758 1 91.19 87 VAL A C 1
ATOM 692 O O . VAL A 1 87 ? 4.672 16.344 10.133 1 91.19 87 VAL A O 1
ATOM 695 N N . ALA A 1 88 ? 2.559 15.703 10.148 1 95.12 88 ALA A N 1
ATOM 696 C CA . ALA A 1 88 ? 2.387 15.875 8.711 1 95.12 88 ALA A CA 1
ATOM 697 C C . ALA A 1 88 ? 2.051 17.312 8.367 1 95.12 88 ALA A C 1
ATOM 699 O O . ALA A 1 88 ? 1.384 18.016 9.141 1 95.12 88 ALA A O 1
ATOM 700 N N . PRO A 1 89 ? 2.457 17.797 7.219 1 97.38 89 PRO A N 1
ATOM 701 C CA . PRO A 1 89 ? 2.123 19.156 6.801 1 97.38 89 PRO A CA 1
ATOM 702 C C . PRO A 1 89 ? 0.618 19.391 6.672 1 97.38 89 PRO A C 1
ATOM 704 O O . PRO A 1 89 ? -0.126 18.453 6.352 1 97.38 89 PRO A O 1
ATOM 707 N N . SER A 1 90 ? 0.269 20.609 6.922 1 97.88 90 SER A N 1
ATOM 708 C CA . SER A 1 90 ? -1.137 21 6.871 1 97.88 90 SER A CA 1
ATOM 709 C C . SER A 1 90 ? -1.754 20.672 5.516 1 97.88 90 SER A C 1
ATOM 711 O O . SER A 1 90 ? -2.893 20.203 5.445 1 97.88 90 SER A O 1
ATOM 713 N N . CYS A 1 91 ? -0.993 20.859 4.418 1 98.38 91 CYS A N 1
ATOM 714 C CA . CYS A 1 91 ? -1.5 20.594 3.08 1 98.38 91 CYS A CA 1
ATOM 715 C C . CYS A 1 91 ? -1.848 19.125 2.916 1 98.38 91 CYS A C 1
ATOM 717 O O . CYS A 1 91 ? -2.83 18.781 2.256 1 98.38 91 CYS A O 1
ATOM 719 N N . ILE A 1 92 ? -1.112 18.297 3.527 1 98.56 92 ILE A N 1
ATOM 720 C CA . ILE A 1 92 ? -1.329 16.859 3.477 1 98.56 92 ILE A CA 1
ATOM 721 C C . ILE A 1 92 ? -2.537 16.484 4.336 1 98.56 92 ILE A C 1
ATOM 723 O O . ILE A 1 92 ? -3.436 15.781 3.879 1 98.56 92 ILE A O 1
ATOM 727 N N . VAL A 1 93 ? -2.607 17.031 5.555 1 98 93 VAL A N 1
ATOM 728 C CA . VAL A 1 93 ? -3.648 16.703 6.523 1 98 93 VAL A CA 1
ATOM 729 C C . VAL A 1 93 ? -5.016 17.109 5.977 1 98 93 VAL A C 1
ATOM 731 O O . VAL A 1 93 ? -5.961 16.328 5.996 1 98 93 VAL A O 1
ATOM 734 N N . TRP A 1 94 ? -5.066 18.203 5.43 1 96.81 94 TRP A N 1
ATOM 735 C CA . TRP A 1 94 ? -6.348 18.703 4.949 1 96.81 94 TRP A CA 1
ATOM 736 C C . TRP A 1 94 ? -6.828 17.906 3.74 1 96.81 94 TRP A C 1
ATOM 738 O O . TRP A 1 94 ? -8.031 17.688 3.574 1 96.81 94 TRP A O 1
ATOM 748 N N . GLN A 1 95 ? -5.887 17.516 2.857 1 98 95 GLN A N 1
ATOM 749 C CA . GLN A 1 95 ? -6.293 16.672 1.73 1 98 95 GLN A CA 1
ATOM 750 C C . GLN A 1 95 ? -6.84 15.336 2.209 1 98 95 GLN A C 1
ATOM 752 O O . GLN A 1 95 ? -7.859 14.859 1.706 1 98 95 GLN A O 1
ATOM 757 N N . ILE A 1 96 ? -6.191 14.766 3.143 1 98.38 96 ILE A N 1
ATOM 758 C CA . ILE A 1 96 ? -6.621 13.469 3.664 1 98.38 96 ILE A CA 1
ATOM 759 C C . ILE A 1 96 ? -7.98 13.617 4.348 1 98.38 96 ILE A C 1
ATOM 761 O O . ILE A 1 96 ? -8.875 12.797 4.141 1 98.38 96 ILE A O 1
ATOM 765 N N . ARG A 1 97 ? -8.188 14.625 5.145 1 97.31 97 ARG A N 1
ATOM 766 C CA . ARG A 1 97 ? -9.445 14.859 5.848 1 97.31 97 ARG A CA 1
ATOM 767 C C . ARG A 1 97 ? -10.57 15.164 4.867 1 97.31 97 ARG A C 1
ATOM 769 O O . ARG A 1 97 ? -11.727 14.805 5.105 1 97.31 97 ARG A O 1
ATOM 776 N N . HIS A 1 98 ? -10.164 15.82 3.783 1 96.62 98 HIS A N 1
ATOM 777 C CA . HIS A 1 98 ? -11.164 16.094 2.756 1 96.62 98 HIS A CA 1
ATOM 778 C C . HIS A 1 98 ? -11.656 14.812 2.102 1 96.62 98 HIS A C 1
ATOM 780 O O . HIS A 1 98 ? -12.844 14.672 1.807 1 96.62 98 HIS A O 1
ATOM 786 N N . HIS A 1 99 ? -10.781 13.875 1.875 1 97.69 99 HIS A N 1
ATOM 787 C CA . HIS A 1 99 ? -11.125 12.617 1.212 1 97.69 99 HIS A CA 1
ATOM 788 C C . HIS A 1 99 ? -11.82 11.664 2.174 1 97.69 99 HIS A C 1
ATOM 790 O O . HIS A 1 99 ? -12.648 10.852 1.757 1 97.69 99 HIS A O 1
ATOM 796 N N . TYR A 1 100 ? -11.438 11.742 3.385 1 98.12 100 TYR A N 1
ATOM 797 C CA . TYR A 1 100 ? -12.008 10.883 4.418 1 98.12 100 TYR A CA 1
ATOM 798 C C . TYR A 1 100 ? -12.469 11.695 5.617 1 98.12 100 TYR A C 1
ATOM 800 O O . TYR A 1 100 ? -11.898 11.594 6.703 1 98.12 100 TYR A O 1
ATOM 808 N N . PRO A 1 101 ? -13.562 12.352 5.488 1 96.56 101 PRO A N 1
ATOM 809 C CA . PRO A 1 101 ? -14.008 13.289 6.52 1 96.56 101 PRO A CA 1
ATOM 810 C C . PRO A 1 101 ? -14.68 12.594 7.699 1 96.56 101 PRO A C 1
ATOM 812 O O . PRO A 1 101 ? -15.141 11.461 7.57 1 96.56 101 PRO A O 1
ATOM 815 N N . THR A 1 102 ? -14.633 13.242 8.844 1 93.38 102 THR A N 1
ATOM 816 C CA . THR A 1 102 ? -15.508 12.852 9.945 1 93.38 102 THR A CA 1
ATOM 817 C C . THR A 1 102 ? -16.938 13.289 9.68 1 93.38 102 THR A C 1
ATOM 819 O O . THR A 1 102 ? -17.188 14.141 8.82 1 93.38 102 THR A O 1
ATOM 822 N N . ARG A 1 103 ? -17.75 12.734 10.469 1 88.81 103 ARG A N 1
ATOM 823 C CA . ARG A 1 103 ? -19.156 13.102 10.32 1 88.81 103 ARG A CA 1
ATOM 824 C C . ARG A 1 103 ? -19.422 14.492 10.891 1 88.81 103 ARG A C 1
ATOM 826 O O . ARG A 1 103 ? -20.25 15.234 10.359 1 88.81 103 ARG A O 1
ATOM 833 N N . THR A 1 104 ? -18.766 14.875 11.836 1 87.19 104 THR A N 1
ATOM 834 C CA . THR A 1 104 ? -19.031 16.109 12.57 1 87.19 104 THR A CA 1
ATOM 835 C C . THR A 1 104 ? -18.141 17.234 12.07 1 87.19 104 THR A C 1
ATOM 837 O O . THR A 1 104 ? -18.391 18.406 12.344 1 87.19 104 THR A O 1
ATOM 840 N N . GLY A 1 105 ? -17.078 16.922 11.43 1 85.44 105 GLY A N 1
ATOM 841 C CA . GLY A 1 105 ? -16.094 17.906 11.016 1 85.44 105 GLY A CA 1
ATOM 842 C C . GLY A 1 105 ? -15.078 18.219 12.094 1 85.44 105 GLY A C 1
ATOM 843 O O . GLY A 1 105 ? -14.172 19.031 11.883 1 85.44 105 GLY A O 1
ATOM 844 N N . ILE A 1 106 ? -15.266 17.578 13.211 1 84.19 106 ILE A N 1
ATOM 845 C CA . ILE A 1 106 ? -14.336 17.766 14.32 1 84.19 106 ILE A CA 1
ATOM 846 C C . ILE A 1 106 ? -13.289 16.656 14.32 1 84.19 106 ILE A C 1
ATOM 848 O O . ILE A 1 106 ? -13.633 15.477 14.203 1 84.19 106 ILE A O 1
ATOM 852 N N . TYR A 1 107 ? -12.047 17.094 14.453 1 89.25 107 TYR A N 1
ATOM 853 C CA . TYR A 1 107 ? -10.922 16.156 14.469 1 89.25 107 TYR A CA 1
ATOM 854 C C . TYR A 1 107 ? -10.141 16.266 15.773 1 89.25 107 TYR A C 1
ATOM 856 O O . TYR A 1 107 ? -10.047 17.344 16.359 1 89.25 107 TYR A O 1
ATOM 864 N N . MET A 1 108 ? -9.539 15.133 16.234 1 83.12 108 MET A N 1
ATOM 865 C CA . MET A 1 108 ? -8.773 15.125 17.469 1 83.12 108 MET A CA 1
ATOM 866 C C . MET A 1 108 ? -7.402 15.75 17.266 1 83.12 108 MET A C 1
ATOM 868 O O . MET A 1 108 ? -6.801 16.266 18.203 1 83.12 108 MET A O 1
ATOM 872 N N . GLY A 1 109 ? -6.883 15.891 16.047 1 81.06 109 GLY A N 1
ATOM 873 C CA . GLY A 1 109 ? -5.59 16.484 15.75 1 81.06 109 GLY A CA 1
ATOM 874 C C . GLY A 1 109 ? -4.422 15.594 16.125 1 81.06 109 GLY A C 1
ATOM 875 O O . GLY A 1 109 ? -4.602 14.406 16.406 1 81.06 109 GLY A O 1
ATOM 876 N N . PHE A 1 110 ? -3.205 16.109 16.094 1 83.94 110 PHE A N 1
ATOM 877 C CA . PHE A 1 110 ? -1.954 15.406 16.344 1 83.94 110 PHE A CA 1
ATOM 878 C C . PHE A 1 110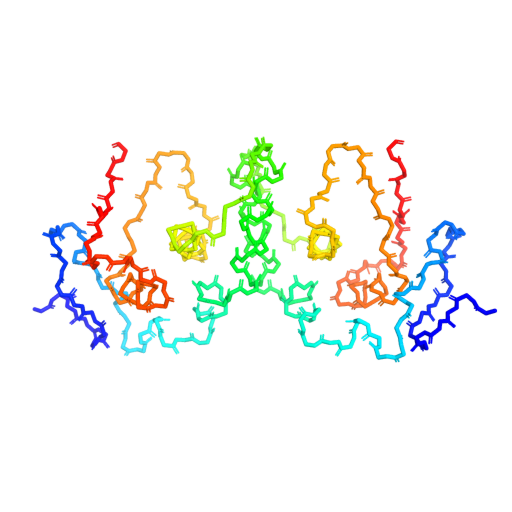 ? -1.737 15.203 17.844 1 83.94 110 PHE A C 1
ATOM 880 O O . PHE A 1 110 ? -1.921 16.125 18.625 1 83.94 110 PHE A O 1
ATOM 887 N N . ARG A 1 111 ? -1.468 13.953 18.297 1 75.38 111 ARG A N 1
ATOM 888 C CA . ARG A 1 111 ? -1.139 13.656 19.688 1 75.38 111 ARG A CA 1
ATOM 889 C C . ARG A 1 111 ? 0.328 13.266 19.828 1 75.38 111 ARG A C 1
ATOM 891 O O . ARG A 1 111 ? 0.797 12.336 19.172 1 75.38 111 ARG A O 1
ATOM 898 N N . GLU A 1 112 ? 1.081 14.133 20.609 1 64.5 112 GLU A N 1
ATOM 899 C CA . GLU A 1 112 ? 2.488 13.859 20.875 1 64.5 112 GLU A CA 1
ATOM 900 C C . GLU A 1 112 ? 2.648 12.648 21.797 1 64.5 112 GLU A C 1
ATOM 902 O O . GLU A 1 112 ? 1.764 12.359 22.609 1 64.5 112 GLU A O 1
ATOM 907 N N . ASN A 1 113 ? 3.576 11.625 21.547 1 54.69 113 ASN A N 1
ATOM 908 C CA . ASN A 1 113 ? 3.793 10.562 22.516 1 54.69 113 ASN A CA 1
ATOM 909 C C . ASN A 1 113 ? 4.176 11.117 23.891 1 54.69 113 ASN A C 1
ATOM 911 O O . ASN A 1 113 ? 4.789 12.18 23.984 1 54.69 113 ASN A O 1
ATOM 915 N N . ASP B 1 1 ? -7.152 -28.469 -20.047 1 86 1 ASP B N 1
ATOM 916 C CA . ASP B 1 1 ? -6.441 -27.203 -19.969 1 86 1 ASP B CA 1
ATOM 917 C C . ASP B 1 1 ? -6.777 -26.453 -18.688 1 86 1 ASP B C 1
ATOM 919 O O . ASP B 1 1 ? -7.945 -26.156 -18.422 1 86 1 ASP B O 1
ATOM 923 N N . TRP B 1 2 ? -5.926 -26.375 -17.828 1 94 2 TRP B N 1
ATOM 924 C CA . TRP B 1 2 ? -6.215 -25.844 -16.5 1 94 2 TRP B CA 1
ATOM 925 C C . TRP B 1 2 ? -6.246 -24.328 -16.5 1 94 2 TRP B C 1
ATOM 927 O O . TRP B 1 2 ? -6.723 -23.703 -15.555 1 94 2 TRP B O 1
ATOM 937 N N . CYS B 1 3 ? -5.805 -23.812 -17.625 1 96.56 3 CYS B N 1
ATOM 938 C CA . CYS B 1 3 ? -5.867 -22.359 -17.75 1 96.56 3 CYS B CA 1
ATOM 939 C C . CYS B 1 3 ? -7.121 -21.938 -18.516 1 96.56 3 CYS B C 1
ATOM 941 O O . CYS B 1 3 ? -7.41 -22.453 -19.594 1 96.56 3 CYS B O 1
ATOM 943 N N . LYS B 1 4 ? -7.797 -20.984 -17.969 1 96.12 4 LYS B N 1
ATOM 944 C CA . LYS B 1 4 ? -9.016 -20.484 -18.594 1 96.12 4 LYS B CA 1
ATOM 945 C C . LYS B 1 4 ? -8.883 -19.016 -18.984 1 96.12 4 LYS B C 1
ATOM 947 O O . LYS B 1 4 ? -9.695 -18.5 -19.75 1 96.12 4 LYS B O 1
ATOM 952 N N . CYS B 1 5 ? -7.902 -18.344 -18.516 1 96.94 5 CYS B N 1
ATOM 953 C CA . CYS B 1 5 ? -7.789 -16.906 -18.719 1 96.94 5 CYS B CA 1
ATOM 954 C C . CYS B 1 5 ? -6.855 -16.594 -19.875 1 96.94 5 CYS B C 1
ATOM 956 O O . CYS B 1 5 ? -6.855 -15.469 -20.391 1 96.94 5 CYS B O 1
ATOM 958 N N . GLY B 1 6 ? -6.051 -17.562 -20.203 1 95.69 6 GLY B N 1
ATOM 959 C CA . GLY B 1 6 ? -5.184 -17.375 -21.359 1 95.69 6 GLY B CA 1
ATOM 960 C C . GLY B 1 6 ? -3.84 -16.766 -21 1 95.69 6 GLY B C 1
ATOM 961 O O . GLY B 1 6 ? -2.994 -16.562 -21.875 1 95.69 6 GLY B O 1
ATOM 962 N N . ASN B 1 7 ? -3.549 -16.5 -19.75 1 97.19 7 ASN B N 1
ATOM 963 C CA . ASN B 1 7 ? -2.322 -15.828 -19.344 1 97.19 7 ASN B CA 1
ATOM 964 C C . ASN B 1 7 ? -1.514 -16.688 -18.359 1 97.19 7 ASN B C 1
ATOM 966 O O . ASN B 1 7 ? -0.513 -16.219 -17.812 1 97.19 7 ASN B O 1
ATOM 970 N N . CYS B 1 8 ? -1.94 -17.906 -18.188 1 97.62 8 CYS B N 1
ATOM 971 C CA . CYS B 1 8 ? -1.215 -18.797 -17.281 1 97.62 8 CYS B CA 1
ATOM 972 C C . CYS B 1 8 ? -0.146 -19.578 -18.047 1 97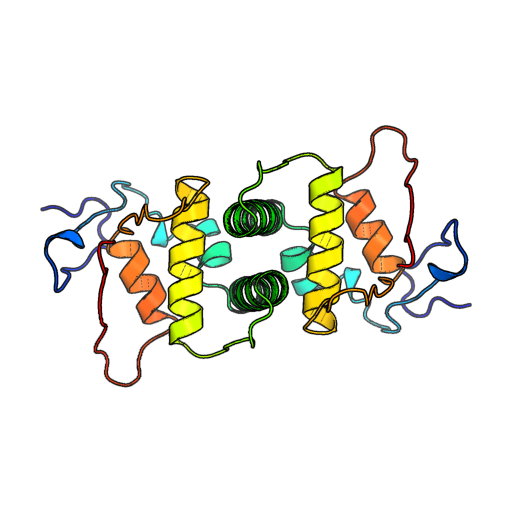.62 8 CYS B C 1
ATOM 974 O O . CYS B 1 8 ? -0.253 -19.781 -19.25 1 97.62 8 CYS B O 1
ATOM 976 N N . ARG B 1 9 ? 0.938 -19.938 -17.297 1 95.5 9 ARG B N 1
ATOM 977 C CA . ARG B 1 9 ? 1.991 -20.812 -17.781 1 95.5 9 ARG B CA 1
ATOM 978 C C . ARG B 1 9 ? 2.27 -21.938 -16.781 1 95.5 9 ARG B C 1
ATOM 980 O O . ARG B 1 9 ? 2.047 -21.781 -15.586 1 95.5 9 ARG B O 1
ATOM 987 N N . GLU B 1 10 ? 2.781 -22.984 -17.312 1 94.5 10 GLU B N 1
ATOM 988 C CA . GLU B 1 10 ? 3.072 -24.141 -16.469 1 94.5 10 GLU B CA 1
ATOM 989 C C . GLU B 1 10 ? 4.094 -23.797 -15.391 1 94.5 10 GLU B C 1
ATOM 991 O O . GLU B 1 10 ? 5.074 -23.109 -15.656 1 94.5 10 GLU B O 1
ATOM 996 N N . MET B 1 11 ? 3.84 -24.344 -14.211 1 94.19 11 MET B N 1
ATOM 997 C CA . MET B 1 11 ? 4.691 -24.094 -13.047 1 94.19 11 MET B CA 1
ATOM 998 C C . MET B 1 11 ? 5.508 -25.344 -12.695 1 94.19 11 MET B C 1
ATOM 1000 O O . MET B 1 11 ? 5.105 -26.469 -13.008 1 94.19 11 MET B O 1
ATOM 1004 N N . PRO B 1 12 ? 6.648 -25.141 -12.055 1 89.38 12 PRO B N 1
ATOM 1005 C CA . PRO B 1 12 ? 7.477 -26.297 -11.68 1 89.38 12 PRO B CA 1
ATOM 1006 C C . PRO B 1 12 ? 6.754 -27.266 -10.75 1 89.38 12 PRO B C 1
ATOM 1008 O O . PRO B 1 12 ? 6.887 -28.484 -10.898 1 89.38 12 PRO B O 1
ATOM 1011 N N . GLN B 1 13 ? 5.977 -26.734 -9.82 1 91.31 13 GLN B N 1
ATOM 1012 C CA . GLN B 1 13 ? 5.184 -27.578 -8.922 1 91.31 13 GLN B CA 1
ATOM 1013 C C . GLN B 1 13 ? 3.729 -27.641 -9.375 1 91.31 13 GLN B C 1
ATOM 1015 O O . GLN B 1 13 ? 3.113 -26.609 -9.664 1 91.31 13 GLN B O 1
ATOM 1020 N N . GLN B 1 14 ? 3.246 -28.812 -9.352 1 91.25 14 GLN B N 1
ATOM 1021 C CA . GLN B 1 14 ? 1.889 -29.047 -9.836 1 91.25 14 GLN B CA 1
ATOM 1022 C C . GLN B 1 14 ? 0.877 -28.219 -9.039 1 91.25 14 GLN B C 1
ATOM 1024 O O . GLN B 1 14 ? -0.1 -27.719 -9.602 1 91.25 14 GLN B O 1
ATOM 1029 N N . ILE B 1 15 ? 1.099 -28.047 -7.73 1 91.88 15 ILE B N 1
ATOM 1030 C CA . ILE B 1 15 ? 0.164 -27.359 -6.852 1 91.88 15 ILE B CA 1
ATOM 1031 C C . ILE B 1 15 ? 0.045 -25.906 -7.273 1 91.88 15 ILE B C 1
ATOM 1033 O O . ILE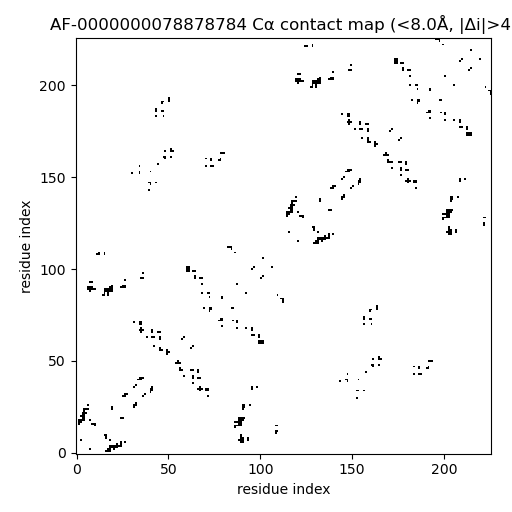 B 1 15 ? -0.952 -25.234 -6.973 1 91.88 15 ILE B O 1
ATOM 1037 N N . GLU B 1 16 ? 0.993 -25.438 -8.008 1 93.88 16 GLU B N 1
ATOM 1038 C CA . GLU B 1 16 ? 1.04 -24.031 -8.391 1 93.88 16 GLU B CA 1
ATOM 1039 C C . GLU B 1 16 ? 0.344 -23.797 -9.727 1 93.88 16 GLU B C 1
ATOM 1041 O O . GLU B 1 16 ? 0.244 -22.672 -10.188 1 93.88 16 GLU B O 1
ATOM 1046 N N . ASN B 1 17 ? -0.077 -24.875 -10.367 1 95.88 17 ASN B N 1
ATOM 1047 C CA . ASN B 1 17 ? -0.828 -24.734 -11.609 1 95.88 17 ASN B CA 1
ATOM 1048 C C . ASN B 1 17 ? -2.287 -24.375 -11.344 1 95.88 17 ASN B C 1
ATOM 1050 O O . ASN B 1 17 ? -3.184 -25.172 -11.602 1 95.88 17 ASN B O 1
ATOM 1054 N N . VAL B 1 18 ? -2.449 -23.172 -10.891 1 96.31 18 VAL B N 1
ATOM 1055 C CA . VAL B 1 18 ? -3.75 -22.609 -10.562 1 96.31 18 VAL B CA 1
ATOM 1056 C C . VAL B 1 18 ? -4.008 -21.375 -11.43 1 96.31 18 VAL B C 1
ATOM 1058 O O . VAL B 1 18 ? -3.117 -20.547 -11.625 1 96.31 18 VAL B O 1
ATOM 1061 N N . CYS B 1 19 ? -5.262 -21.328 -11.977 1 97.5 19 CYS B N 1
ATOM 1062 C CA . CYS B 1 19 ? -5.668 -20.219 -12.828 1 97.5 19 CYS B CA 1
ATOM 1063 C C . CYS B 1 19 ? -6.578 -19.25 -12.062 1 97.5 19 CYS B C 1
ATOM 1065 O O . CYS B 1 19 ? -7.305 -19.672 -11.164 1 97.5 19 CYS B O 1
ATOM 1067 N N . CYS B 1 20 ? -6.582 -17.953 -12.438 1 97.19 20 CYS B N 1
ATOM 1068 C CA . CYS B 1 20 ? -7.469 -17 -11.789 1 97.19 20 CYS B CA 1
ATOM 1069 C C . CYS B 1 20 ? -8.93 -17.297 -12.125 1 97.19 20 CYS B C 1
ATOM 1071 O O . CYS B 1 20 ? -9.836 -16.828 -11.43 1 97.19 20 CYS B O 1
ATOM 1073 N N . GLY B 1 21 ? -9.102 -18 -13.258 1 95.94 21 GLY B N 1
ATOM 1074 C CA . GLY B 1 21 ? -10.414 -18.531 -13.594 1 95.94 21 GLY B CA 1
ATOM 1075 C C . GLY B 1 21 ? -11.305 -17.516 -14.289 1 95.94 21 GLY B C 1
ATOM 1076 O O . GLY B 1 21 ? -12.508 -17.734 -14.43 1 95.94 21 GLY B O 1
ATOM 1077 N N . LYS B 1 22 ? -10.828 -16.375 -14.672 1 95.62 22 LYS B N 1
ATOM 1078 C CA . LYS B 1 22 ? -11.617 -15.328 -15.305 1 95.62 22 LYS B CA 1
ATOM 1079 C C . LYS B 1 22 ? -11.273 -15.188 -16.781 1 95.62 22 LYS B C 1
ATOM 1081 O O . LYS B 1 22 ? -10.109 -15.336 -17.172 1 95.62 22 LYS B O 1
ATOM 1086 N N . ARG B 1 23 ? -12.258 -14.93 -17.594 1 92.44 23 ARG B N 1
ATOM 1087 C CA . ARG B 1 23 ? -12.016 -14.656 -19 1 92.44 23 ARG B CA 1
ATOM 1088 C C . ARG B 1 23 ? -11.234 -13.352 -19.172 1 92.44 23 ARG B C 1
ATOM 1090 O O . ARG B 1 23 ? -10.328 -13.273 -20.016 1 92.44 23 ARG B O 1
ATOM 1097 N N . ASN B 1 24 ? -11.727 -12.414 -18.359 1 96.12 24 ASN B N 1
ATOM 1098 C CA . ASN B 1 24 ? -10.914 -11.211 -18.234 1 96.12 24 ASN B CA 1
ATOM 1099 C C . ASN B 1 24 ? -9.898 -11.328 -17.109 1 96.12 24 ASN B C 1
ATOM 1101 O O . ASN B 1 24 ? -10.172 -10.93 -15.969 1 96.12 24 ASN B O 1
ATOM 1105 N N . CYS B 1 25 ? -8.758 -11.742 -17.422 1 98 25 CYS B N 1
ATOM 1106 C CA . CYS B 1 25 ? -7.719 -12.195 -16.5 1 98 25 CYS B CA 1
ATOM 1107 C C . CYS B 1 25 ? -7.43 -11.133 -15.445 1 98 25 CYS B C 1
ATOM 1109 O O . CYS B 1 25 ? -7.277 -9.953 -15.773 1 98 25 CYS B O 1
ATOM 1111 N N . GLU B 1 26 ? -7.281 -11.508 -14.203 1 97.69 26 GLU B N 1
ATOM 1112 C CA . GLU B 1 26 ? -6.996 -10.609 -13.086 1 97.69 26 GLU B CA 1
ATOM 1113 C C . GLU B 1 26 ? -5.652 -9.914 -13.273 1 97.69 26 GLU B C 1
ATOM 1115 O O . GLU B 1 26 ? -5.473 -8.773 -12.836 1 97.69 26 GLU B O 1
ATOM 1120 N N . SER B 1 27 ? -4.699 -10.602 -13.906 1 98 27 SER B N 1
ATOM 1121 C CA . SER B 1 27 ? -3.352 -10.055 -14.039 1 98 27 SER B CA 1
ATOM 1122 C C . SER B 1 27 ? -3.318 -8.891 -15.016 1 98 27 SER B C 1
ATOM 1124 O O . SER B 1 27 ? -2.32 -8.172 -15.102 1 98 27 SER B O 1
ATOM 1126 N N . THR B 1 28 ? -4.402 -8.648 -15.711 1 97.75 28 THR B N 1
ATOM 1127 C CA . THR B 1 28 ? -4.438 -7.566 -16.688 1 97.75 28 THR B CA 1
ATOM 1128 C C . THR B 1 28 ? -5.203 -6.367 -16.141 1 97.75 28 THR B C 1
ATOM 1130 O O . THR B 1 28 ? -5.281 -5.324 -16.797 1 97.75 28 THR B O 1
ATOM 1133 N N . LYS B 1 29 ? -5.801 -6.512 -15.016 1 97.88 29 LYS B N 1
ATOM 1134 C CA . LYS B 1 29 ? -6.594 -5.438 -14.422 1 97.88 29 LYS B CA 1
ATOM 1135 C C . LYS B 1 29 ? -5.695 -4.348 -13.844 1 97.88 29 LYS B C 1
ATOM 1137 O O . LYS B 1 29 ? -4.609 -4.641 -13.328 1 97.88 29 LYS B O 1
ATOM 1142 N N . ALA B 1 30 ? -6.207 -3.191 -13.922 1 97.69 30 ALA B N 1
ATOM 1143 C CA . ALA B 1 30 ? -5.457 -2.051 -13.398 1 97.69 30 ALA B CA 1
ATOM 1144 C C . ALA B 1 30 ? -5.207 -2.195 -11.898 1 97.69 30 ALA B C 1
ATOM 1146 O O . ALA B 1 30 ? -4.16 -1.785 -11.398 1 97.69 30 ALA B O 1
ATOM 1147 N N . ARG B 1 31 ? -6.164 -2.779 -11.188 1 97.88 31 ARG B N 1
ATOM 1148 C CA . ARG B 1 31 ? -6.055 -2.971 -9.742 1 97.88 31 ARG B CA 1
ATOM 1149 C C . ARG B 1 31 ? -4.855 -3.842 -9.391 1 97.88 31 ARG B C 1
ATOM 1151 O O . ARG B 1 31 ? -4.113 -3.539 -8.453 1 97.88 31 ARG B O 1
ATOM 1158 N N . PHE B 1 32 ? -4.676 -4.855 -10.172 1 98.5 32 PHE B N 1
ATOM 1159 C CA . PHE B 1 32 ? -3.537 -5.746 -9.961 1 98.5 32 PHE B CA 1
ATOM 1160 C C . PHE B 1 32 ? -2.223 -4.996 -10.156 1 98.5 32 PHE B C 1
ATOM 1162 O O . PHE B 1 32 ? -1.315 -5.102 -9.328 1 98.5 32 PHE B O 1
ATOM 1169 N N . GLY B 1 33 ? -2.129 -4.262 -11.172 1 98.69 33 GLY B N 1
ATOM 1170 C CA . GLY B 1 33 ? -0.926 -3.48 -11.414 1 98.69 33 GLY B CA 1
ATOM 1171 C C . GLY B 1 33 ? -0.616 -2.498 -10.297 1 98.69 33 GLY B C 1
ATOM 1172 O O . GLY B 1 33 ? 0.534 -2.377 -9.875 1 98.69 33 GLY B O 1
ATOM 1173 N N . LYS B 1 34 ? -1.615 -1.935 -9.82 1 98.62 34 LYS B N 1
ATOM 1174 C CA . LYS B 1 34 ? -1.473 -0.912 -8.789 1 98.62 34 LYS B CA 1
ATOM 1175 C C . LYS B 1 34 ? -1.063 -1.53 -7.453 1 98.62 34 LYS B C 1
ATOM 1177 O O . LYS B 1 34 ? -0.104 -1.08 -6.824 1 98.62 34 LYS B O 1
ATOM 1182 N N . LEU B 1 35 ? -1.628 -2.617 -7.102 1 98.75 35 LEU B N 1
ATOM 1183 C CA . LEU B 1 35 ? -1.477 -3.143 -5.75 1 98.75 35 LEU B CA 1
ATOM 1184 C C . LEU B 1 35 ? -0.324 -4.141 -5.68 1 98.75 35 LEU B C 1
ATOM 1186 O O . LEU B 1 35 ? 0.313 -4.285 -4.633 1 98.75 35 LEU B O 1
ATOM 1190 N N . CYS B 1 36 ? 0.008 -4.746 -6.848 1 98.75 36 CYS B N 1
ATOM 1191 C CA . CYS B 1 36 ? 0.88 -5.906 -6.727 1 98.75 36 CYS B CA 1
ATOM 1192 C C . CYS B 1 36 ? 2.145 -5.73 -7.559 1 98.75 36 CYS B C 1
ATOM 1194 O O . CYS B 1 36 ? 3.096 -6.5 -7.426 1 98.75 36 CYS B O 1
ATOM 1196 N N . LEU B 1 37 ? 2.129 -4.668 -8.398 1 98.88 37 LEU B N 1
ATOM 1197 C CA . LEU B 1 37 ? 3.283 -4.512 -9.273 1 98.88 37 LEU B CA 1
ATOM 1198 C C . LEU B 1 37 ? 3.934 -3.146 -9.086 1 98.88 37 LEU B C 1
ATOM 1200 O O . LEU B 1 37 ? 5.133 -2.986 -9.32 1 98.88 37 LEU B O 1
ATOM 1204 N N . ASP B 1 38 ? 3.223 -2.158 -8.672 1 98.75 38 ASP B N 1
ATOM 1205 C CA . ASP B 1 38 ? 3.701 -0.784 -8.578 1 98.75 38 ASP B CA 1
ATOM 1206 C C . ASP B 1 38 ? 4.809 -0.661 -7.535 1 98.75 38 ASP B C 1
ATOM 1208 O O . ASP B 1 38 ? 4.617 -1.016 -6.367 1 98.75 38 ASP B O 1
ATOM 1212 N N . VAL B 1 39 ? 5.887 -0.12 -7.945 1 98.19 39 VAL B N 1
ATOM 1213 C CA . VAL B 1 39 ? 7.086 -0.102 -7.113 1 98.19 39 VAL B CA 1
ATOM 1214 C C . VAL B 1 39 ? 6.848 0.774 -5.883 1 98.19 39 VAL B C 1
ATOM 1216 O O . VAL B 1 39 ? 7.324 0.462 -4.789 1 98.19 39 VAL B O 1
ATOM 1219 N N . GLU B 1 40 ? 6.129 1.866 -6 1 98.19 40 GLU B N 1
ATOM 1220 C CA . GLU B 1 40 ? 5.902 2.77 -4.875 1 98.19 40 GLU B CA 1
ATOM 1221 C C . GLU B 1 40 ? 4.988 2.135 -3.83 1 98.19 40 GLU B C 1
ATOM 1223 O O . GLU B 1 40 ? 5.242 2.242 -2.629 1 98.19 40 GLU B O 1
ATOM 1228 N N . VAL B 1 41 ? 3.939 1.434 -4.305 1 98.62 41 VAL B N 1
ATOM 1229 C CA . VAL B 1 41 ? 2.994 0.781 -3.406 1 98.62 41 VAL B CA 1
ATOM 1230 C C . VAL B 1 41 ? 3.684 -0.371 -2.68 1 98.62 41 VAL B C 1
ATOM 1232 O O . VAL B 1 41 ? 3.568 -0.5 -1.458 1 98.62 41 VAL B O 1
ATOM 1235 N N . LEU B 1 42 ? 4.43 -1.144 -3.412 1 98.56 42 LEU B N 1
ATOM 1236 C CA . LEU B 1 42 ? 5.105 -2.283 -2.803 1 98.56 42 LEU B CA 1
ATOM 1237 C C . LEU B 1 42 ? 6.172 -1.816 -1.815 1 98.56 42 LEU B C 1
ATOM 1239 O O . LEU B 1 42 ? 6.316 -2.393 -0.735 1 98.56 42 LEU B O 1
ATOM 1243 N N . SER B 1 43 ? 6.926 -0.784 -2.199 1 97.25 43 SER B N 1
ATOM 1244 C CA . SER B 1 43 ? 7.945 -0.248 -1.302 1 97.25 43 SER B CA 1
ATOM 1245 C C . SER B 1 43 ? 7.324 0.239 0.005 1 97.25 43 SER B C 1
ATOM 1247 O O . SER B 1 43 ? 7.859 -0.024 1.085 1 97.25 43 SER B O 1
ATOM 1249 N N . LEU B 1 44 ? 6.242 0.943 -0.13 1 97.06 44 LEU B N 1
ATOM 1250 C CA . LEU B 1 44 ? 5.551 1.433 1.058 1 97.06 44 LEU B CA 1
ATOM 1251 C C . LEU B 1 44 ? 5.07 0.272 1.924 1 97.06 44 LEU B C 1
ATOM 1253 O O . LEU B 1 44 ? 5.203 0.312 3.15 1 97.06 44 LEU B O 1
ATOM 1257 N N . GLY B 1 45 ? 4.5 -0.748 1.32 1 96.69 45 GLY B N 1
ATOM 1258 C CA . GLY B 1 45 ? 4.074 -1.927 2.059 1 96.69 45 GLY B CA 1
ATOM 1259 C C . GLY B 1 45 ? 5.207 -2.609 2.799 1 96.69 45 GLY B C 1
ATOM 1260 O O . GLY B 1 45 ? 5.039 -3.045 3.939 1 96.69 45 GLY B O 1
ATOM 1261 N N . ILE B 1 46 ? 6.332 -2.734 2.146 1 96.19 46 ILE B N 1
ATOM 1262 C CA . ILE B 1 46 ? 7.504 -3.361 2.742 1 96.19 46 ILE B CA 1
ATOM 1263 C C . ILE B 1 46 ? 7.973 -2.549 3.947 1 96.19 46 ILE B C 1
ATOM 1265 O O . ILE B 1 46 ? 8.234 -3.105 5.016 1 96.19 46 ILE B O 1
ATOM 1269 N N . ARG B 1 47 ? 8.031 -1.257 3.799 1 94.12 47 ARG B N 1
ATOM 1270 C CA . ARG B 1 47 ? 8.422 -0.379 4.898 1 94.12 47 ARG B CA 1
ATOM 1271 C C . ARG B 1 47 ? 7.43 -0.469 6.051 1 94.12 47 ARG B C 1
ATOM 1273 O O . ARG B 1 47 ? 7.828 -0.532 7.215 1 94.12 47 ARG B O 1
ATOM 1280 N N . SER B 1 48 ? 6.188 -0.433 5.715 1 94.19 48 SER B N 1
ATOM 1281 C CA . SER B 1 48 ? 5.141 -0.516 6.727 1 94.19 48 SER B CA 1
ATOM 1282 C C . SER B 1 48 ? 5.254 -1.805 7.535 1 94.19 48 SER B C 1
ATOM 1284 O O . SER B 1 48 ? 5.207 -1.777 8.766 1 94.19 48 SER B O 1
ATOM 1286 N N . SER B 1 49 ? 5.441 -2.918 6.871 1 92.88 49 SER B N 1
ATOM 1287 C CA . SER B 1 49 ? 5.59 -4.207 7.539 1 92.88 49 SER B CA 1
ATOM 1288 C C . SER B 1 49 ? 6.828 -4.234 8.422 1 92.88 49 SER B C 1
ATOM 1290 O O . SER B 1 49 ? 6.785 -4.742 9.547 1 92.88 49 SER B O 1
ATOM 1292 N N . ALA B 1 50 ? 7.848 -3.719 7.867 1 93.06 50 ALA B N 1
ATOM 1293 C CA . ALA B 1 50 ? 9.094 -3.68 8.625 1 93.06 50 ALA B CA 1
ATOM 1294 C C . ALA B 1 50 ? 8.938 -2.846 9.891 1 93.06 50 ALA B C 1
ATOM 1296 O O . ALA B 1 50 ? 9.469 -3.205 10.945 1 93.06 50 ALA B O 1
ATOM 1297 N N . ASP B 1 51 ? 8.242 -1.783 9.766 1 90.25 51 ASP B N 1
ATOM 1298 C CA . ASP B 1 51 ? 8.008 -0.906 10.906 1 90.25 51 ASP B CA 1
ATOM 1299 C C . ASP B 1 51 ? 7.207 -1.62 11.992 1 90.25 51 ASP B C 1
ATOM 1301 O O . ASP B 1 51 ? 7.512 -1.491 13.18 1 90.25 51 ASP B O 1
ATOM 1305 N N . ILE B 1 52 ? 6.227 -2.369 11.633 1 90.19 52 ILE B N 1
ATOM 1306 C CA . ILE B 1 52 ? 5.375 -3.08 12.586 1 90.19 52 ILE B CA 1
ATOM 1307 C C . ILE B 1 52 ? 6.16 -4.223 13.227 1 90.19 52 ILE B C 1
ATOM 1309 O O . ILE B 1 52 ? 6.055 -4.449 14.438 1 90.19 52 ILE B O 1
ATOM 1313 N N . ARG B 1 53 ? 7.02 -4.867 12.492 1 89.75 53 ARG B N 1
ATOM 1314 C CA . ARG B 1 53 ? 7.75 -6.043 12.953 1 89.75 53 ARG B CA 1
ATOM 1315 C C . ARG B 1 53 ? 9.055 -5.645 13.641 1 89.75 53 ARG B C 1
ATOM 1317 O O . ARG B 1 53 ? 9.711 -6.477 14.266 1 89.75 53 ARG B O 1
ATOM 1324 N N . ASN B 1 54 ? 9.383 -4.383 13.453 1 87.94 54 ASN B N 1
ATOM 1325 C CA . ASN B 1 54 ? 10.672 -3.885 13.922 1 87.94 54 ASN B CA 1
ATOM 1326 C C . ASN B 1 54 ? 11.828 -4.574 13.211 1 87.94 54 ASN B C 1
ATOM 1328 O O . ASN B 1 54 ? 12.773 -5.027 13.852 1 87.94 54 ASN B O 1
ATOM 1332 N N . ASP B 1 55 ? 11.727 -4.746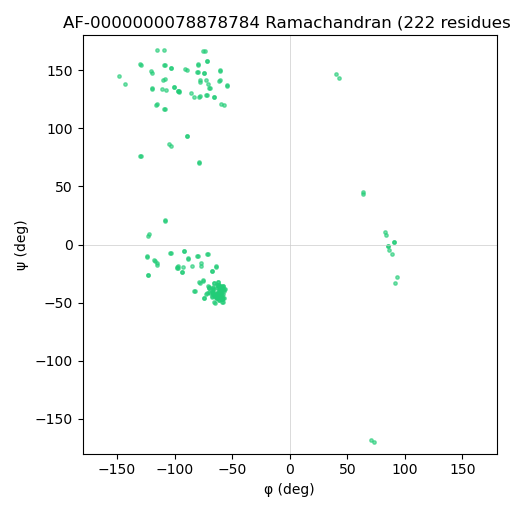 11.898 1 87.69 55 ASP B N 1
ATOM 1333 C CA . ASP B 1 55 ? 12.75 -5.332 11.031 1 87.69 55 ASP B CA 1
ATOM 1334 C C . ASP B 1 55 ? 13.375 -4.273 10.133 1 87.69 55 ASP B C 1
ATOM 1336 O O . ASP B 1 55 ? 12.883 -3.146 10.047 1 87.69 55 ASP B O 1
ATOM 1340 N N . ARG B 1 56 ? 14.461 -4.656 9.531 1 87.94 56 ARG B N 1
ATOM 1341 C CA . ARG B 1 56 ? 15.055 -3.789 8.523 1 87.94 56 ARG B CA 1
ATOM 1342 C C . ARG B 1 56 ? 14.297 -3.887 7.203 1 87.94 56 ARG B C 1
ATOM 1344 O O . ARG B 1 56 ? 13.82 -4.965 6.832 1 87.94 56 ARG B O 1
ATOM 1351 N N . HIS B 1 57 ? 14.172 -2.771 6.562 1 86.06 57 HIS B N 1
ATOM 1352 C CA . HIS B 1 57 ? 13.523 -2.779 5.258 1 86.06 57 HIS B CA 1
ATOM 1353 C C . HIS B 1 57 ? 14.406 -3.438 4.203 1 86.06 57 HIS B C 1
ATOM 1355 O O . HIS B 1 57 ? 15.633 -3.279 4.23 1 86.06 57 HIS B O 1
ATOM 1361 N N . ASP B 1 58 ? 13.852 -4.207 3.379 1 91 58 ASP B N 1
ATOM 1362 C CA . ASP B 1 58 ? 14.492 -4.957 2.303 1 91 58 ASP B CA 1
ATOM 1363 C C . ASP B 1 58 ? 13.992 -4.488 0.937 1 91 58 ASP B C 1
ATOM 1365 O O . ASP B 1 58 ? 12.797 -4.555 0.655 1 91 58 ASP B O 1
ATOM 1369 N N . SER B 1 59 ? 14.836 -4.008 0.09 1 92.31 59 SER B N 1
ATOM 1370 C CA . SER B 1 59 ? 14.438 -3.492 -1.216 1 92.31 59 SER B CA 1
ATOM 1371 C C . SER B 1 59 ? 14.883 -4.426 -2.338 1 92.31 59 SER B C 1
ATOM 1373 O O . SER B 1 59 ? 15.094 -3.986 -3.471 1 92.31 59 SER B O 1
ATOM 1375 N N . SER B 1 60 ? 15.156 -5.672 -2.008 1 95.81 60 SER B N 1
ATOM 1376 C CA . SER B 1 60 ? 15.531 -6.652 -3.021 1 95.81 60 SER B CA 1
ATOM 1377 C C . SER B 1 60 ? 14.344 -7.043 -3.891 1 95.81 60 SER B C 1
ATOM 1379 O O . SER B 1 60 ? 13.188 -6.875 -3.482 1 95.81 60 SER B O 1
ATOM 1381 N N . ALA B 1 61 ? 14.602 -7.539 -5.059 1 97 61 ALA B N 1
ATOM 1382 C CA . ALA B 1 61 ? 13.555 -8.062 -5.93 1 97 61 ALA B CA 1
ATOM 1383 C C . ALA B 1 61 ? 12.773 -9.18 -5.234 1 97 61 ALA B C 1
ATOM 1385 O O . ALA B 1 61 ? 11.562 -9.32 -5.441 1 97 61 ALA B O 1
ATOM 1386 N N . ARG B 1 62 ? 13.484 -9.945 -4.465 1 96.31 62 ARG B N 1
ATOM 1387 C CA . ARG B 1 62 ? 12.844 -11.008 -3.703 1 96.31 62 ARG B CA 1
ATOM 1388 C C . ARG B 1 62 ? 11.781 -10.445 -2.764 1 96.31 62 ARG B C 1
ATOM 1390 O O . ARG B 1 62 ? 10.664 -10.969 -2.693 1 96.31 62 ARG B O 1
ATOM 1397 N N . ALA B 1 63 ? 12.164 -9.383 -2.051 1 96.88 63 ALA B N 1
ATOM 1398 C CA . ALA B 1 63 ? 11.211 -8.758 -1.141 1 96.88 63 ALA B CA 1
ATOM 1399 C C . ALA B 1 63 ? 10.016 -8.195 -1.903 1 96.88 63 ALA B C 1
ATOM 1401 O O . ALA B 1 63 ? 8.883 -8.273 -1.437 1 96.88 63 ALA B O 1
ATOM 1402 N N . PHE B 1 64 ? 10.242 -7.652 -3.053 1 98.19 64 PHE B N 1
ATOM 1403 C CA . PHE B 1 64 ? 9.172 -7.094 -3.865 1 98.19 64 PHE B CA 1
ATOM 1404 C C . PHE B 1 64 ? 8.242 -8.195 -4.359 1 98.19 64 PHE B C 1
ATOM 1406 O O . PHE B 1 64 ? 7.02 -8.023 -4.363 1 98.19 64 PHE B O 1
ATOM 1413 N N . ARG B 1 65 ? 8.805 -9.305 -4.754 1 97.69 65 ARG B N 1
ATOM 1414 C CA . ARG B 1 65 ? 7.965 -10.422 -5.168 1 97.69 65 ARG B CA 1
ATOM 1415 C C . ARG B 1 65 ? 7.082 -10.898 -4.023 1 97.69 65 ARG B C 1
ATOM 1417 O O . ARG B 1 65 ? 5.875 -11.086 -4.199 1 97.69 65 ARG B O 1
ATOM 1424 N N . LYS B 1 66 ? 7.668 -11.086 -2.865 1 95.5 66 LYS B N 1
ATOM 1425 C CA . LYS B 1 66 ? 6.918 -11.555 -1.703 1 95.5 66 LYS B CA 1
ATOM 1426 C C . LYS B 1 66 ? 5.797 -10.578 -1.344 1 95.5 66 LYS B C 1
ATOM 1428 O O . LYS B 1 66 ? 4.684 -11 -1.021 1 95.5 66 LYS B O 1
ATOM 1433 N N . ALA B 1 67 ? 6.172 -9.32 -1.423 1 96.69 67 ALA B N 1
ATOM 1434 C CA . ALA B 1 67 ? 5.16 -8.305 -1.138 1 96.69 67 ALA B CA 1
ATOM 1435 C C . ALA B 1 67 ? 4.031 -8.352 -2.162 1 96.69 67 ALA B C 1
ATOM 1437 O O . ALA B 1 67 ? 2.859 -8.195 -1.81 1 96.69 67 ALA B O 1
ATOM 1438 N N . GLY B 1 68 ? 4.379 -8.484 -3.414 1 98.06 68 GLY B N 1
ATOM 1439 C CA . GLY B 1 68 ? 3.367 -8.617 -4.449 1 98.06 68 GLY B CA 1
ATOM 1440 C C . GLY B 1 68 ? 2.43 -9.789 -4.227 1 98.06 68 GLY B C 1
ATOM 1441 O O . GLY B 1 68 ? 1.211 -9.648 -4.352 1 98.06 68 GLY B O 1
ATOM 1442 N N . TYR B 1 69 ? 3 -10.969 -3.881 1 95.94 69 TYR B N 1
ATOM 1443 C CA . TYR B 1 69 ? 2.186 -12.141 -3.58 1 95.94 69 TYR B CA 1
ATOM 1444 C C . TYR B 1 69 ? 1.233 -11.859 -2.424 1 95.94 69 TYR B C 1
ATOM 1446 O O . TYR B 1 69 ? 0.043 -12.18 -2.5 1 95.94 69 TYR B O 1
ATOM 1454 N N . ARG B 1 70 ? 1.806 -11.328 -1.396 1 94.81 70 ARG B N 1
ATOM 1455 C CA . ARG B 1 70 ? 1.023 -11.031 -0.2 1 94.81 70 ARG B CA 1
ATOM 1456 C C . ARG B 1 70 ? -0.124 -10.078 -0.516 1 94.81 70 ARG B C 1
ATOM 1458 O O . ARG B 1 70 ? -1.26 -10.305 -0.094 1 94.81 70 ARG B O 1
ATOM 1465 N N . ASN B 1 71 ? 0.227 -9.016 -1.252 1 97.44 71 ASN B N 1
ATOM 1466 C CA . ASN B 1 71 ? -0.807 -8.055 -1.621 1 97.44 71 ASN B CA 1
ATOM 1467 C C . ASN B 1 71 ? -1.941 -8.719 -2.395 1 97.44 71 ASN B C 1
ATOM 1469 O O . ASN B 1 71 ? -3.115 -8.422 -2.164 1 97.44 71 ASN B O 1
ATOM 1473 N N . TYR B 1 72 ? -1.614 -9.633 -3.248 1 97.06 72 TYR B N 1
ATOM 1474 C CA . TYR B 1 72 ? -2.645 -10.297 -4.043 1 97.06 72 TYR B CA 1
ATOM 1475 C C . TYR B 1 72 ? -3.561 -11.133 -3.156 1 97.06 72 TYR B C 1
ATOM 1477 O O . TYR B 1 72 ? -4.785 -11.047 -3.262 1 97.06 72 TYR B O 1
ATOM 1485 N N . ILE B 1 73 ? -2.918 -11.906 -2.365 1 95 73 ILE B N 1
ATOM 1486 C CA . ILE B 1 73 ? -3.688 -12.805 -1.516 1 95 73 ILE B CA 1
ATOM 1487 C C . ILE B 1 73 ? -4.566 -12 -0.566 1 95 73 ILE B C 1
ATOM 1489 O O . ILE B 1 73 ? -5.738 -12.328 -0.359 1 95 73 ILE B O 1
ATOM 1493 N N . LEU B 1 74 ? -4.07 -10.961 0.013 1 94.25 74 LEU B N 1
ATOM 1494 C CA . LEU B 1 74 ? -4.836 -10.109 0.917 1 94.25 74 LEU B CA 1
ATOM 1495 C C . LEU B 1 74 ? -6.004 -9.453 0.188 1 94.25 74 LEU B C 1
ATOM 1497 O O . LEU B 1 74 ? -7.109 -9.367 0.73 1 94.25 74 LEU B O 1
ATOM 1501 N N . ASP B 1 75 ? -5.656 -8.953 -0.981 1 95.06 75 ASP B N 1
ATOM 1502 C CA . ASP B 1 75 ? -6.691 -8.297 -1.776 1 95.06 75 ASP B CA 1
ATOM 1503 C C . ASP B 1 75 ? -7.805 -9.273 -2.143 1 95.06 75 ASP B C 1
ATOM 1505 O O . ASP B 1 75 ? -8.984 -8.906 -2.148 1 95.06 75 ASP B O 1
ATOM 1509 N N . LYS B 1 76 ? -7.43 -10.492 -2.383 1 93 76 LYS B N 1
ATOM 1510 C CA . LYS B 1 76 ? -8.383 -11.492 -2.863 1 93 76 LYS B CA 1
ATOM 1511 C C . LYS B 1 76 ? -9.164 -12.102 -1.706 1 93 76 LYS B C 1
ATOM 1513 O O . LYS B 1 76 ? -10.375 -12.32 -1.814 1 93 76 LYS B O 1
ATOM 1518 N N . HIS B 1 77 ? -8.477 -12.352 -0.606 1 90.31 77 HIS B N 1
ATOM 1519 C CA . HIS B 1 77 ? -9.094 -13.156 0.437 1 90.31 77 HIS B CA 1
ATOM 1520 C C . HIS B 1 77 ? -9.312 -12.344 1.708 1 90.31 77 HIS B C 1
ATOM 1522 O O . HIS B 1 77 ? -10.062 -12.766 2.596 1 90.31 77 HIS B O 1
ATOM 1528 N N . GLY B 1 78 ? -8.586 -11.148 1.823 1 84.38 78 GLY B N 1
ATOM 1529 C CA . GLY B 1 78 ? -8.805 -10.266 2.959 1 84.38 78 GLY B CA 1
ATOM 1530 C C . GLY B 1 78 ? -7.855 -10.531 4.113 1 84.38 78 GLY B C 1
ATOM 1531 O O . GLY B 1 78 ? -7.652 -9.672 4.969 1 84.38 78 GLY B O 1
ATOM 1532 N N . TYR B 1 79 ? -7.398 -11.727 4.238 1 79.38 79 TYR B N 1
ATOM 1533 C CA . TYR B 1 79 ? -6.484 -12.078 5.316 1 79.38 79 TYR B CA 1
ATOM 1534 C C . TYR B 1 79 ? -5.512 -13.172 4.879 1 79.38 79 TYR B C 1
ATOM 1536 O O . TYR B 1 79 ? -5.773 -13.891 3.914 1 79.38 79 TYR B O 1
ATOM 1544 N N . LEU B 1 80 ? -4.25 -13.219 5.297 1 73.94 80 LEU B N 1
ATOM 1545 C CA . LEU B 1 80 ? -3.299 -14.297 5.055 1 73.94 80 LEU B CA 1
ATOM 1546 C C . LEU B 1 80 ? -3.322 -15.305 6.195 1 73.94 80 LEU B C 1
ATOM 1548 O O . LEU B 1 80 ? -3.398 -16.516 5.961 1 73.94 80 LEU B O 1
ATOM 1552 N N . GLY B 1 81 ? -3.883 -14.906 7.496 1 64.19 81 GLY B N 1
ATOM 1553 C CA . GLY B 1 81 ? -3.885 -15.719 8.703 1 64.19 81 GLY B CA 1
ATOM 1554 C C . GLY B 1 81 ? -2.586 -16.484 8.906 1 64.19 81 GLY B C 1
ATOM 1555 O O . GLY B 1 81 ? -1.855 -16.75 7.949 1 64.19 81 GLY B O 1
ATOM 1556 N N . LYS B 1 82 ? -2.137 -16.719 10.039 1 63.06 82 LYS B N 1
ATOM 1557 C CA . LYS B 1 82 ? -0.951 -17.516 10.336 1 63.06 82 LYS B CA 1
ATOM 1558 C C . LYS B 1 82 ? -1.099 -18.953 9.805 1 63.06 82 LYS B C 1
ATOM 1560 O O . LYS B 1 82 ? -2.094 -19.625 10.086 1 63.06 82 LYS B O 1
ATOM 1565 N N . GLY B 1 83 ? -0.204 -19.281 8.984 1 60.75 83 GLY B N 1
ATOM 1566 C CA . GLY B 1 83 ? -0.169 -20.672 8.57 1 60.75 83 GLY B CA 1
ATOM 1567 C C . GLY B 1 83 ? -1.091 -20.969 7.402 1 60.75 83 GLY B C 1
ATOM 1568 O O . GLY B 1 83 ? -1.229 -22.125 6.988 1 60.75 83 GLY B O 1
ATOM 1569 N N . ARG B 1 84 ? -1.834 -20.031 7 1 67.5 84 ARG B N 1
ATOM 1570 C CA . ARG B 1 84 ? -2.715 -20.297 5.867 1 67.5 84 ARG B CA 1
ATOM 1571 C C . ARG B 1 84 ? -2.186 -19.641 4.598 1 67.5 84 ARG B C 1
ATOM 1573 O O . ARG B 1 84 ? -2.525 -18.5 4.297 1 67.5 84 ARG B O 1
ATOM 1580 N N . ARG B 1 85 ? -1.337 -20.406 3.982 1 79.19 85 ARG B N 1
ATOM 1581 C CA . ARG B 1 85 ? -0.798 -1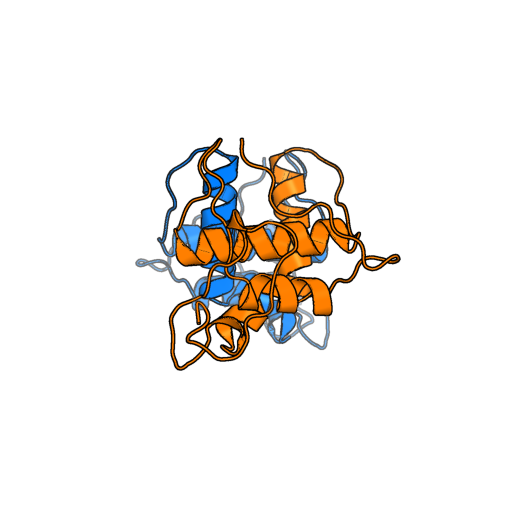9.938 2.709 1 79.19 85 ARG B CA 1
ATOM 1582 C C . ARG B 1 85 ? -1.724 -20.312 1.554 1 79.19 85 ARG B C 1
ATOM 1584 O O . ARG B 1 85 ? -2.303 -21.391 1.536 1 79.19 85 ARG B O 1
ATOM 1591 N N . ARG B 1 86 ? -1.997 -19.375 0.8 1 87.38 86 ARG B N 1
ATOM 1592 C CA . ARG B 1 86 ? -2.811 -19.594 -0.393 1 87.38 86 ARG B CA 1
ATOM 1593 C C . ARG B 1 86 ? -1.977 -19.438 -1.66 1 87.38 86 ARG B C 1
ATOM 1595 O O . ARG B 1 86 ? -1.136 -18.547 -1.751 1 87.38 86 ARG B O 1
ATOM 1602 N N . VAL B 1 87 ? -2.174 -20.391 -2.508 1 91.75 87 VAL B N 1
ATOM 1603 C CA . VAL B 1 87 ? -1.442 -20.359 -3.77 1 91.75 87 VAL B CA 1
ATOM 1604 C C . VAL B 1 87 ? -2.02 -19.266 -4.676 1 91.75 87 VAL B C 1
ATOM 1606 O O . VAL B 1 87 ? -3.234 -19.203 -4.871 1 91.75 87 VAL B O 1
ATOM 1609 N N . ALA B 1 88 ? -1.2 -18.422 -5.188 1 95.5 88 ALA B N 1
ATOM 1610 C CA . ALA B 1 88 ? -1.619 -17.438 -6.184 1 95.5 88 ALA B CA 1
ATOM 1611 C C . ALA B 1 88 ? -1.7 -18.062 -7.574 1 95.5 88 ALA B C 1
ATOM 1613 O O . ALA B 1 88 ? -0.92 -18.953 -7.902 1 95.5 88 ALA B O 1
ATOM 1614 N N . PRO B 1 89 ? -2.586 -17.594 -8.398 1 97.44 89 PRO B N 1
ATOM 1615 C CA . PRO B 1 89 ? -2.682 -18.109 -9.766 1 97.44 89 PRO B CA 1
ATOM 1616 C C . PRO B 1 89 ? -1.4 -17.891 -10.57 1 97.44 89 PRO B C 1
ATOM 1618 O O . PRO B 1 89 ? -0.683 -16.906 -10.344 1 97.44 89 PRO B O 1
ATOM 1621 N N . SER B 1 90 ? -1.204 -18.797 -11.461 1 97.88 90 SER B N 1
ATOM 1622 C CA . SER B 1 90 ? -0.013 -18.766 -12.297 1 97.88 90 SER B CA 1
ATOM 1623 C C . SER B 1 90 ? 0.099 -17.453 -13.047 1 97.88 90 SER B C 1
ATOM 1625 O O . SER B 1 90 ? 1.19 -16.891 -13.172 1 97.88 90 SER B O 1
ATOM 1627 N N . CYS B 1 91 ? -1.046 -16.906 -13.523 1 98.38 91 CYS B N 1
ATOM 1628 C CA . CYS B 1 91 ? -1.037 -15.641 -14.258 1 98.38 91 CYS B CA 1
ATOM 1629 C C . CYS B 1 91 ? -0.519 -14.508 -13.383 1 98.38 91 CYS B C 1
ATOM 1631 O O . CYS B 1 91 ? 0.19 -13.617 -13.867 1 98.38 91 CYS B O 1
ATOM 1633 N N . ILE B 1 92 ? -0.816 -14.562 -12.164 1 98.56 92 ILE B N 1
ATOM 1634 C CA . ILE B 1 92 ? -0.382 -13.547 -11.211 1 98.56 92 ILE B CA 1
ATOM 1635 C C . ILE B 1 92 ? 1.104 -13.727 -10.906 1 98.56 92 ILE B C 1
ATOM 1637 O O . ILE B 1 92 ? 1.876 -12.766 -10.969 1 98.56 92 ILE B O 1
ATOM 1641 N N . VAL B 1 93 ? 1.531 -14.977 -10.656 1 98 93 VAL B N 1
ATOM 1642 C CA . VAL B 1 93 ? 2.9 -15.281 -10.266 1 98 93 VAL B CA 1
ATOM 1643 C C . VAL B 1 93 ? 3.863 -14.898 -11.383 1 98 93 VAL B C 1
ATOM 1645 O O . VAL B 1 93 ? 4.871 -14.234 -11.148 1 98 93 VAL B O 1
ATOM 1648 N N . TRP B 1 94 ? 3.502 -15.188 -12.508 1 96.81 94 TRP B N 1
ATOM 1649 C CA . TRP B 1 94 ? 4.395 -14.93 -13.633 1 96.81 94 TRP B CA 1
ATOM 1650 C C . TRP B 1 94 ? 4.52 -13.43 -13.898 1 96.81 94 TRP B C 1
ATOM 1652 O O . TRP B 1 94 ? 5.59 -12.945 -14.273 1 96.81 94 TRP B O 1
ATOM 1662 N N . GLN B 1 95 ? 3.404 -12.688 -13.742 1 98 95 GLN B N 1
ATOM 1663 C CA . GLN B 1 95 ? 3.492 -11.242 -13.906 1 98 95 GLN B CA 1
ATOM 1664 C C . GLN B 1 95 ? 4.406 -10.617 -12.852 1 98 95 GLN B C 1
ATOM 1666 O O . GLN B 1 95 ? 5.227 -9.758 -13.164 1 98 95 GLN B O 1
ATOM 1671 N N . ILE B 1 96 ? 4.281 -11.062 -11.672 1 98.38 96 ILE B N 1
ATOM 1672 C CA . ILE B 1 96 ? 5.098 -10.531 -10.586 1 98.38 96 ILE B CA 1
ATOM 1673 C C . ILE B 1 96 ? 6.562 -10.891 -10.828 1 98.38 96 ILE B C 1
ATOM 1675 O O . ILE B 1 96 ? 7.449 -10.047 -10.672 1 98.38 96 ILE B O 1
ATOM 1679 N N . ARG B 1 97 ? 6.871 -12.094 -11.211 1 97.31 97 ARG B N 1
ATOM 1680 C CA . ARG B 1 97 ? 8.234 -12.539 -11.469 1 97.31 97 ARG B CA 1
ATOM 1681 C C . ARG B 1 97 ? 8.836 -11.805 -12.664 1 97.31 97 ARG B C 1
ATOM 1683 O O . ARG B 1 97 ? 10.039 -11.547 -12.703 1 97.31 97 ARG B O 1
ATOM 1690 N N . HIS B 1 98 ? 7.926 -11.5 -13.594 1 96.56 98 HIS B N 1
ATOM 1691 C CA . HIS B 1 98 ? 8.391 -10.742 -14.742 1 96.56 98 HIS B CA 1
ATOM 1692 C C . HIS B 1 98 ? 8.828 -9.336 -14.336 1 96.56 98 HIS B C 1
ATOM 1694 O O . HIS B 1 98 ? 9.82 -8.812 -14.852 1 96.56 98 HIS B O 1
ATOM 1700 N N . HIS B 1 99 ? 8.133 -8.719 -13.43 1 97.69 99 HIS B N 1
ATOM 1701 C CA . HIS B 1 99 ? 8.422 -7.355 -12.992 1 97.69 99 HIS B CA 1
ATOM 1702 C C . HIS B 1 99 ? 9.586 -7.324 -12.008 1 97.69 99 HIS B C 1
ATOM 1704 O O . HIS B 1 99 ? 10.328 -6.344 -11.945 1 97.69 99 HIS B O 1
ATOM 1710 N N . TYR B 1 100 ? 9.68 -8.352 -11.266 1 98.06 100 TYR B N 1
ATOM 1711 C CA . TYR B 1 100 ? 10.734 -8.453 -10.266 1 98.06 100 TYR B CA 1
ATOM 1712 C C . TYR B 1 100 ? 11.461 -9.789 -10.383 1 98.06 100 TYR B C 1
ATOM 1714 O O . TYR B 1 100 ? 11.359 -10.641 -9.484 1 98.06 100 TYR B O 1
ATOM 1722 N N . PRO B 1 101 ? 12.289 -9.93 -11.344 1 96.5 101 PRO B N 1
ATOM 1723 C CA . PRO B 1 101 ? 12.922 -11.227 -11.633 1 96.5 101 PRO B CA 1
ATOM 1724 C C . PRO B 1 101 ? 14.094 -11.531 -10.711 1 96.5 101 PRO B C 1
ATOM 1726 O O . PRO B 1 101 ? 14.672 -10.617 -10.117 1 96.5 101 PRO B O 1
ATOM 1729 N N . THR B 1 102 ? 14.398 -12.797 -10.539 1 93.19 102 THR B N 1
ATOM 1730 C CA . THR B 1 102 ? 15.672 -13.203 -9.961 1 93.19 102 THR B CA 1
ATOM 1731 C C . THR B 1 102 ? 16.797 -13.031 -10.984 1 93.19 102 THR B C 1
ATOM 1733 O O . THR B 1 102 ? 16.547 -12.922 -12.18 1 93.19 102 THR B O 1
ATOM 1736 N N . ARG B 1 103 ? 17.906 -13.102 -10.453 1 89.38 103 ARG B N 1
ATOM 1737 C CA . ARG B 1 103 ? 19.062 -12.977 -11.336 1 89.38 103 ARG B CA 1
ATOM 1738 C C . ARG B 1 103 ? 19.281 -14.258 -12.141 1 89.38 103 ARG B C 1
ATOM 1740 O O . ARG B 1 103 ? 19.688 -14.203 -13.305 1 89.38 103 ARG B O 1
ATOM 1747 N N . THR B 1 104 ? 18.953 -15.344 -11.648 1 87.12 104 THR B N 1
ATOM 1748 C CA . THR B 1 104 ? 19.25 -16.641 -12.25 1 87.12 104 THR B CA 1
ATOM 1749 C C . THR B 1 104 ? 18.031 -17.156 -13.023 1 87.12 104 THR B C 1
ATOM 1751 O O . THR B 1 104 ? 18.156 -18.078 -13.836 1 87.12 104 THR B O 1
ATOM 1754 N N . GLY B 1 105 ? 16.891 -16.656 -12.727 1 85.44 105 GLY B N 1
ATOM 1755 C CA . GLY B 1 105 ? 15.664 -17.172 -13.32 1 85.44 105 GLY B CA 1
ATOM 1756 C C . GLY B 1 105 ? 15.094 -18.359 -12.57 1 85.44 105 GLY B C 1
ATOM 1757 O O . GLY B 1 105 ? 14.047 -18.891 -12.953 1 85.44 105 GLY B O 1
ATOM 1758 N N . ILE B 1 106 ? 15.805 -18.734 -11.539 1 84.25 106 ILE B N 1
ATOM 1759 C CA . ILE B 1 106 ? 15.344 -19.844 -10.719 1 84.25 106 ILE B CA 1
ATOM 1760 C C . ILE B 1 106 ? 14.594 -19.312 -9.5 1 84.25 106 ILE B C 1
ATOM 1762 O O . ILE B 1 106 ? 15.07 -18.406 -8.82 1 84.25 106 ILE B O 1
ATOM 1766 N N . TYR B 1 107 ? 13.422 -19.891 -9.266 1 89.38 107 TYR B N 1
ATOM 1767 C CA . TYR B 1 107 ? 12.578 -19.5 -8.148 1 89.38 107 TYR B CA 1
ATOM 1768 C C . TYR B 1 107 ? 12.336 -20.672 -7.203 1 89.38 107 TYR B C 1
ATOM 1770 O O . TYR B 1 107 ? 12.273 -21.828 -7.637 1 89.38 107 TYR B O 1
ATOM 1778 N N . MET B 1 108 ? 12.188 -20.391 -5.883 1 83.25 108 MET B N 1
ATOM 1779 C CA . MET B 1 108 ? 11.961 -21.438 -4.895 1 83.25 108 MET B CA 1
ATOM 1780 C C . MET B 1 108 ? 10.516 -21.922 -4.941 1 83.25 108 MET B C 1
ATOM 1782 O O . MET B 1 108 ? 10.227 -23.062 -4.555 1 83.25 108 MET B O 1
ATOM 1786 N N . GLY B 1 109 ? 9.562 -21.234 -5.555 1 80.88 109 GLY B N 1
ATOM 1787 C CA . GLY B 1 109 ? 8.164 -21.609 -5.68 1 80.88 109 GLY B CA 1
ATOM 1788 C C . GLY B 1 109 ? 7.402 -21.516 -4.371 1 80.88 109 GLY B C 1
ATOM 1789 O O . GLY B 1 109 ? 7.887 -20.922 -3.406 1 80.88 109 GLY B O 1
ATOM 1790 N N . PHE B 1 110 ? 6.207 -22.047 -4.328 1 84 110 PHE B N 1
ATOM 1791 C CA . PHE B 1 110 ? 5.289 -21.984 -3.195 1 84 110 PHE B CA 1
ATOM 1792 C C . PHE B 1 110 ? 5.695 -23 -2.123 1 84 110 PHE B C 1
ATOM 1794 O O . PHE B 1 110 ? 6.004 -24.141 -2.432 1 84 110 PHE B O 1
ATOM 1801 N N . ARG B 1 111 ? 5.871 -22.562 -0.836 1 75.44 111 ARG B N 1
ATOM 1802 C CA . ARG B 1 111 ? 6.152 -23.453 0.287 1 75.44 111 ARG B CA 1
ATOM 1803 C C . ARG B 1 111 ? 4.945 -23.578 1.211 1 75.44 111 ARG B C 1
ATOM 1805 O O . ARG B 1 111 ? 4.43 -22.562 1.697 1 75.44 111 ARG B O 1
ATOM 1812 N N . GLU B 1 112 ? 4.387 -24.859 1.303 1 64.69 112 GLU B N 1
ATOM 1813 C CA . GLU B 1 112 ? 3.264 -25.125 2.191 1 64.69 112 GLU B CA 1
ATOM 1814 C C . GLU B 1 112 ? 3.689 -25.062 3.656 1 64.69 112 GLU B C 1
ATOM 1816 O O . GLU B 1 112 ? 4.852 -25.328 3.98 1 64.69 112 GLU B O 1
ATOM 1821 N N . ASN B 1 113 ? 2.91 -24.375 4.594 1 55.69 113 ASN B N 1
ATOM 1822 C CA . ASN B 1 113 ? 3.262 -24.453 6.008 1 55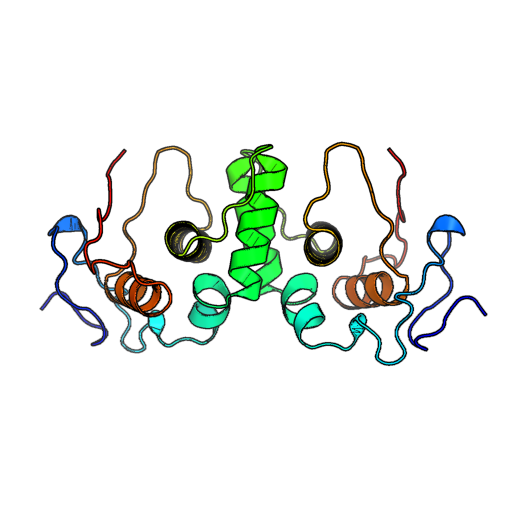.69 113 ASN B CA 1
ATOM 1823 C C . ASN B 1 113 ? 3.285 -25.906 6.504 1 55.69 113 ASN B C 1
ATOM 1825 O O . ASN B 1 113 ? 2.541 -26.75 6.004 1 55.69 113 ASN B O 1
#

InterPro domains:
  IPR046815 P2X purinoreceptor 7, intracellular domain [PF20478] (1-111)